Protein AF-A0A7V8YBJ8-F1 (afdb_monomer_lite)

Sequence (205 aa):
MKLLVARGPGEARATPSAVTLQRDRPLPGDRWSPSRDAERGSQLTAMEHRVGIRIANGQDLALFGDNLVLELALDAANLPIGGLVRVGGALLEVTSKPHNGCKKYAARFGLAALAWISVPTRRPLRLRGIHFRVAGPGRVAVGDPVKIVSRGPAAGPDPSAQESLDFPRLACAPSPRSRIPSANLGAIVGASPDPPRRNAAPVGR

Foldseek 3Di:
DAWFWAQAPPRDTDTDQKFWDDQQAATPNHHRPPDSPCPQQARFWEAEQVLLCVQCVPPDSNLLVGRYHDPDQQFCVRANAQWWKDAAFFIKGFHPDQDADDPSNCVNRNPVSNCVCPPPVCSRSSSSTTHIGTPGIGMHGRVTDMDTPGNPPNDDPDPVVPDDDPDPDDDDDDDDDDDDDDDDDDDDDDDDDDDDDDDDDDDDD

Secondary structure (DSSP, 8-state):
--EE-EE-GGG-EE--SEEEE-TTSPPTTSTTTT-S---TTSSEEEEEHHHHHHHHTTS-GGGG--SEEESS---TTTS-TT-EEEETTEEEEE-S------HHHHHHHHHHHHHHHH-GGGGGGTTT-EEEEEEE-EEEETT--EEEEE--SPPPP-GGG-S-------PPPPPPPPPPPP-----------------------

Radius of gyration: 27.36 Å; chains: 1; bounding box: 77×67×50 Å

pLDDT: mean 80.7, std 23.71, range [28.41, 98.62]

Structure (mmCIF, N/CA/C/O backbone):
data_AF-A0A7V8YBJ8-F1
#
_entry.id   AF-A0A7V8YBJ8-F1
#
loop_
_atom_site.group_PDB
_atom_site.id
_atom_site.type_symbol
_atom_site.label_atom_id
_atom_site.label_alt_id
_atom_site.label_comp_id
_atom_site.label_asym_id
_atom_site.label_entity_id
_atom_site.label_seq_id
_atom_site.pdbx_PDB_ins_code
_atom_site.Cartn_x
_atom_site.Cartn_y
_atom_site.Cartn_z
_atom_site.occupancy
_atom_site.B_iso_or_equiv
_atom_site.auth_seq_id
_atom_site.auth_comp_id
_atom_site.auth_asym_id
_atom_site.auth_atom_id
_atom_site.pdbx_PDB_model_num
ATOM 1 N N . MET A 1 1 ? -9.065 -6.650 0.781 1.00 95.88 1 MET A N 1
ATOM 2 C CA . MET A 1 1 ? -7.661 -6.525 1.220 1.00 95.88 1 MET A CA 1
ATOM 3 C C . MET A 1 1 ? -7.099 -7.927 1.343 1.00 95.88 1 MET A C 1
ATOM 5 O O . MET A 1 1 ? -7.809 -8.788 1.846 1.00 95.88 1 MET A O 1
ATOM 9 N N . LYS A 1 2 ? -5.885 -8.180 0.848 1.00 98.00 2 LYS A N 1
ATOM 10 C CA . LYS A 1 2 ? -5.305 -9.533 0.775 1.00 98.00 2 LYS A CA 1
ATOM 11 C C . LYS A 1 2 ? -4.301 -9.833 1.878 1.00 98.00 2 LYS A C 1
ATOM 13 O O . LYS A 1 2 ? -4.232 -10.969 2.320 1.00 98.00 2 LYS A O 1
ATOM 18 N N . LEU A 1 3 ? -3.549 -8.831 2.324 1.00 98.44 3 LEU A N 1
ATOM 19 C CA . LEU A 1 3 ? -2.540 -8.999 3.363 1.00 98.44 3 LEU A CA 1
ATOM 20 C C . LEU A 1 3 ? -2.360 -7.694 4.136 1.00 98.44 3 LEU A C 1
ATOM 22 O O . LEU A 1 3 ? -2.431 -6.607 3.554 1.00 98.44 3 LEU A O 1
ATOM 26 N N . LEU A 1 4 ? -2.112 -7.842 5.433 1.00 98.38 4 LEU A N 1
ATOM 27 C CA . LEU A 1 4 ? -1.605 -6.807 6.322 1.00 98.38 4 LEU A CA 1
ATOM 28 C C . LEU A 1 4 ? -0.184 -7.175 6.728 1.00 98.38 4 LEU A C 1
ATOM 30 O O . LEU A 1 4 ? 0.084 -8.336 7.031 1.00 98.38 4 LEU A O 1
ATOM 34 N N . VAL A 1 5 ? 0.709 -6.190 6.760 1.00 98.31 5 VAL A N 1
ATOM 35 C CA . VAL A 1 5 ? 2.101 -6.401 7.160 1.00 98.31 5 VAL A CA 1
ATOM 36 C C . VAL A 1 5 ? 2.533 -5.325 8.146 1.00 98.31 5 VAL A C 1
ATOM 38 O O . VAL A 1 5 ? 2.535 -4.132 7.834 1.00 98.31 5 VAL A O 1
ATOM 41 N N . ALA A 1 6 ? 2.961 -5.762 9.324 1.00 97.06 6 ALA A N 1
ATOM 42 C CA . ALA A 1 6 ? 3.675 -4.954 10.298 1.00 97.06 6 ALA A CA 1
ATOM 43 C C . ALA A 1 6 ? 5.171 -5.283 10.214 1.00 97.06 6 ALA A C 1
ATOM 45 O O . ALA A 1 6 ? 5.580 -6.443 10.328 1.00 97.06 6 ALA A O 1
ATOM 46 N N . ARG A 1 7 ? 6.007 -4.273 9.960 1.00 94.75 7 ARG A N 1
ATOM 47 C CA . ARG A 1 7 ? 7.461 -4.461 9.844 1.00 94.75 7 ARG A CA 1
ATOM 48 C C . ARG A 1 7 ? 8.094 -4.411 11.225 1.00 94.75 7 ARG A C 1
ATOM 50 O O . ARG A 1 7 ? 8.027 -3.372 11.855 1.00 94.75 7 ARG A O 1
ATOM 57 N N . GLY A 1 8 ? 8.758 -5.471 11.660 1.00 92.19 8 GLY A N 1
ATOM 58 C CA . GLY A 1 8 ? 9.490 -5.499 12.925 1.00 92.19 8 GLY A CA 1
ATOM 59 C C . GLY A 1 8 ? 10.971 -5.108 12.796 1.00 92.19 8 GLY A C 1
ATOM 60 O O . GLY A 1 8 ? 11.447 -4.779 11.698 1.00 92.19 8 GLY A O 1
ATOM 61 N N . PRO A 1 9 ? 11.718 -5.152 13.914 1.00 88.50 9 PRO A N 1
ATOM 62 C CA . PRO A 1 9 ? 13.176 -5.041 13.912 1.00 88.50 9 PRO A CA 1
ATOM 63 C C . PRO A 1 9 ? 13.822 -6.188 13.120 1.00 88.50 9 PRO A C 1
ATOM 65 O O . PRO A 1 9 ? 13.214 -7.236 12.913 1.00 88.50 9 PRO A O 1
ATOM 68 N N . GLY A 1 10 ? 15.053 -5.984 12.641 1.00 87.19 10 GLY A N 1
ATOM 69 C CA . GLY A 1 10 ? 15.817 -7.041 11.963 1.00 87.19 10 GLY A CA 1
ATOM 70 C C . GLY A 1 10 ? 15.154 -7.602 10.698 1.00 87.19 10 GLY A C 1
ATOM 71 O O . GLY A 1 10 ? 15.305 -8.776 10.400 1.00 87.19 10 GLY A O 1
ATOM 72 N N . GLU A 1 11 ? 14.386 -6.783 9.970 1.00 88.25 11 GLU A N 1
ATOM 73 C CA . GLU A 1 11 ? 13.600 -7.205 8.797 1.00 88.25 11 GLU A CA 1
ATOM 74 C C . GLU A 1 11 ? 12.447 -8.185 9.086 1.00 88.25 11 GLU A C 1
ATOM 76 O O . GLU A 1 11 ? 11.807 -8.640 8.138 1.00 88.25 11 GLU A O 1
ATOM 81 N N . ALA A 1 12 ? 12.090 -8.416 10.353 1.00 93.12 12 ALA A N 1
ATOM 82 C CA . ALA A 1 12 ? 10.933 -9.228 10.712 1.00 93.12 12 ALA A CA 1
ATOM 83 C C . ALA A 1 12 ? 9.631 -8.696 10.080 1.00 93.12 12 ALA A C 1
ATOM 85 O O . ALA A 1 12 ? 9.473 -7.494 9.808 1.00 93.12 12 ALA A O 1
ATOM 86 N N . ARG A 1 13 ? 8.688 -9.606 9.832 1.00 95.88 13 ARG A N 1
ATOM 87 C CA . ARG A 1 13 ? 7.363 -9.312 9.279 1.00 95.88 13 ARG A CA 1
ATOM 88 C C . ARG A 1 13 ? 6.320 -10.072 10.080 1.00 95.88 13 ARG A C 1
ATOM 90 O O . ARG A 1 13 ? 6.361 -11.294 10.127 1.00 95.88 13 ARG A O 1
ATOM 97 N N . ALA A 1 14 ? 5.399 -9.340 10.690 1.00 97.25 14 ALA A N 1
ATOM 98 C CA . ALA A 1 14 ? 4.189 -9.915 11.252 1.00 97.25 14 ALA A CA 1
ATOM 99 C C . ALA A 1 14 ? 3.028 -9.672 10.285 1.00 97.25 14 ALA A C 1
ATOM 101 O O . ALA A 1 14 ? 2.927 -8.599 9.685 1.00 97.25 14 ALA A O 1
ATOM 102 N N . THR A 1 15 ? 2.150 -10.661 10.153 1.00 98.12 15 THR A N 1
ATOM 103 C CA . THR A 1 15 ? 0.982 -10.634 9.265 1.00 98.12 15 THR A CA 1
ATOM 104 C C . THR A 1 15 ? -0.310 -10.692 10.085 1.00 98.12 15 THR A C 1
ATOM 106 O O . THR A 1 15 ? -0.989 -11.719 10.119 1.00 98.12 15 THR A O 1
ATOM 109 N N . PRO A 1 16 ? -0.653 -9.614 10.819 1.00 98.12 16 PRO A N 1
ATOM 110 C CA . PRO A 1 16 ? -1.838 -9.616 11.668 1.00 98.12 16 PRO A CA 1
ATOM 111 C C . PRO A 1 16 ? -3.108 -9.790 10.829 1.00 98.12 16 PRO A C 1
ATOM 113 O O . PRO A 1 16 ? -3.235 -9.223 9.745 1.00 98.12 16 PRO A O 1
ATOM 116 N N . SER A 1 17 ? -4.092 -10.523 11.350 1.00 98.19 17 SER A N 1
ATOM 117 C CA . SER A 1 17 ? -5.383 -10.690 10.670 1.00 98.19 17 SER A CA 1
ATOM 118 C C . SER A 1 17 ? -6.222 -9.407 10.675 1.00 98.19 17 SER A C 1
ATOM 120 O O . SER A 1 17 ? -7.051 -9.222 9.785 1.00 98.19 17 SER A O 1
ATOM 122 N N . ALA A 1 18 ? -5.997 -8.505 11.639 1.00 98.25 18 ALA A N 1
ATOM 123 C CA . ALA A 1 18 ? -6.639 -7.197 11.724 1.00 98.25 18 ALA A CA 1
ATOM 124 C C . ALA A 1 18 ? -5.828 -6.185 12.547 1.00 98.25 18 ALA A C 1
ATOM 126 O O . ALA A 1 18 ? -5.088 -6.565 13.452 1.00 98.25 18 ALA A O 1
ATOM 127 N N . VAL A 1 19 ? -6.024 -4.892 12.270 1.00 98.19 19 VAL A N 1
ATOM 128 C CA . VAL A 1 19 ? -5.478 -3.761 13.042 1.00 98.19 19 VAL A CA 1
ATOM 129 C C . VAL A 1 19 ? -6.467 -2.590 13.077 1.00 98.19 19 VAL A C 1
ATOM 131 O O . VAL A 1 19 ? -7.342 -2.479 12.219 1.00 98.19 19 VAL A O 1
ATOM 134 N N . THR A 1 20 ? -6.311 -1.679 14.039 1.00 98.00 20 THR A N 1
ATOM 135 C CA . THR A 1 20 ? -7.044 -0.401 14.067 1.00 98.00 20 THR A CA 1
ATOM 136 C C . THR A 1 20 ? -6.129 0.728 13.616 1.00 98.00 20 THR A C 1
ATOM 138 O O . THR A 1 20 ? -5.129 1.024 14.267 1.00 98.00 20 THR A O 1
ATOM 141 N N . LEU A 1 21 ? -6.476 1.362 12.498 1.00 96.94 21 LEU A N 1
ATOM 142 C CA . LEU A 1 21 ? -5.742 2.491 11.943 1.00 96.94 21 LEU A CA 1
ATOM 143 C C . LEU A 1 21 ? -6.156 3.793 12.634 1.00 96.94 21 LEU A C 1
ATOM 145 O O . LEU A 1 21 ? -7.337 4.024 12.900 1.00 96.94 21 LEU A O 1
ATOM 149 N N . GLN A 1 22 ? -5.179 4.659 12.894 1.00 94.75 22 GLN A N 1
ATOM 150 C CA . GLN A 1 22 ? -5.365 5.961 13.537 1.00 94.75 22 GLN A CA 1
ATOM 151 C C . GLN A 1 22 ? -4.769 7.067 12.665 1.00 94.75 22 GLN A C 1
ATOM 153 O O . GLN A 1 22 ? -3.851 6.810 11.897 1.00 94.75 22 GLN A O 1
ATOM 158 N N . ARG A 1 23 ? -5.277 8.299 12.774 1.00 91.31 23 ARG A N 1
ATOM 159 C CA . ARG A 1 23 ? -4.901 9.418 11.888 1.00 91.31 23 ARG A CA 1
ATOM 160 C C . ARG A 1 23 ? -3.416 9.787 11.948 1.00 91.31 23 ARG A C 1
ATOM 162 O O . ARG A 1 23 ? -2.801 9.979 10.910 1.00 91.31 23 ARG A O 1
ATOM 169 N N . ASP A 1 24 ? -2.846 9.833 13.147 1.00 85.44 24 ASP A N 1
ATOM 170 C CA . ASP A 1 24 ? -1.496 10.366 13.389 1.00 85.44 24 ASP A CA 1
ATOM 171 C C . ASP A 1 24 ? -0.548 9.309 13.969 1.00 85.44 24 ASP A C 1
ATOM 173 O O . ASP A 1 24 ? 0.369 9.621 14.725 1.00 85.44 24 ASP A O 1
ATOM 177 N N . ARG A 1 25 ? -0.805 8.029 13.680 1.00 90.88 25 ARG A N 1
ATOM 178 C CA . ARG A 1 25 ? 0.045 6.921 14.128 1.00 90.88 25 ARG A CA 1
ATOM 179 C C . ARG A 1 25 ? 0.394 5.996 12.967 1.00 90.88 25 ARG A C 1
ATOM 181 O O . ARG A 1 25 ? -0.433 5.812 12.070 1.00 90.88 25 ARG A O 1
ATOM 188 N N . PRO A 1 26 ? 1.578 5.372 12.987 1.00 92.31 26 PRO A N 1
ATOM 189 C CA . PRO A 1 26 ? 1.899 4.274 12.087 1.00 92.31 26 PRO A CA 1
ATOM 190 C C . PRO A 1 26 ? 0.948 3.090 12.283 1.00 92.31 26 PRO A C 1
ATOM 192 O O . PRO A 1 26 ? 0.205 3.017 13.264 1.00 92.31 26 PRO A O 1
ATOM 195 N N . LEU A 1 27 ? 1.012 2.128 11.363 1.00 94.69 27 LEU A N 1
ATOM 196 C CA . LEU A 1 27 ? 0.328 0.850 11.534 1.00 94.69 27 LEU A CA 1
ATOM 197 C C . LEU A 1 27 ? 0.756 0.190 12.869 1.00 94.69 27 LEU A C 1
ATOM 199 O O . LEU A 1 27 ? 1.961 0.083 13.121 1.00 94.69 27 LEU A O 1
ATOM 203 N N . PRO A 1 28 ? -0.188 -0.258 13.721 1.00 94.75 28 PRO A N 1
ATOM 204 C CA . PRO A 1 28 ? 0.144 -0.931 14.975 1.00 94.75 28 PRO A CA 1
ATOM 205 C C . PRO A 1 28 ? 1.088 -2.123 14.778 1.00 94.75 28 PRO A C 1
ATOM 207 O O . PRO A 1 28 ? 0.850 -2.977 13.926 1.00 94.75 28 PRO A O 1
ATOM 210 N N . GLY A 1 29 ? 2.161 -2.176 15.571 1.00 92.25 29 GLY A N 1
ATOM 211 C CA . GLY A 1 29 ? 3.192 -3.218 15.486 1.00 92.25 29 GLY A CA 1
ATOM 212 C C . GLY A 1 29 ? 4.246 -3.001 14.394 1.00 92.25 29 GLY A C 1
ATOM 213 O O . GLY A 1 29 ? 5.208 -3.761 14.324 1.00 92.25 29 GLY A O 1
ATOM 214 N N . ASP A 1 30 ? 4.108 -1.977 13.546 1.00 92.88 30 ASP A N 1
ATOM 215 C CA . ASP A 1 30 ? 5.180 -1.576 12.636 1.00 92.88 30 ASP A CA 1
ATOM 216 C C . ASP A 1 30 ? 6.322 -0.914 13.421 1.00 92.88 30 ASP A C 1
ATOM 218 O O . ASP A 1 30 ? 6.093 -0.289 14.451 1.00 92.88 30 ASP A O 1
ATOM 222 N N . ARG A 1 31 ? 7.553 -0.992 12.918 1.00 89.50 31 ARG A N 1
ATOM 223 C CA . ARG A 1 31 ? 8.773 -0.497 13.577 1.00 89.50 31 ARG A CA 1
ATOM 224 C C . ARG A 1 31 ? 8.754 1.002 13.856 1.00 89.50 31 ARG A C 1
ATOM 226 O O . ARG A 1 31 ? 9.568 1.489 14.626 1.00 89.50 31 ARG A O 1
ATOM 233 N N . TRP A 1 32 ? 7.869 1.734 13.186 1.00 85.25 32 TRP A N 1
ATOM 234 C CA . TRP A 1 32 ? 7.669 3.156 13.426 1.00 85.25 32 TRP A CA 1
ATOM 235 C C . TRP A 1 32 ? 6.726 3.418 14.610 1.00 85.25 32 TRP A C 1
ATOM 237 O O . TRP A 1 32 ? 6.690 4.529 15.125 1.00 85.25 32 TRP A O 1
ATOM 247 N N . SER A 1 33 ? 5.964 2.424 15.068 1.00 80.81 33 SER A N 1
ATOM 248 C CA . SER A 1 33 ? 5.119 2.506 16.262 1.00 80.81 33 SER A CA 1
ATOM 249 C C . SER A 1 33 ? 5.981 2.491 17.539 1.00 80.81 33 SER A C 1
ATOM 251 O O . SER A 1 33 ? 6.918 1.699 17.608 1.00 80.81 33 SER A O 1
ATOM 253 N N . PRO A 1 34 ? 5.673 3.303 18.574 1.00 78.19 34 PRO A N 1
ATOM 254 C CA . PRO A 1 34 ? 4.482 4.139 18.738 1.00 78.19 34 PRO A CA 1
ATOM 255 C C . PRO A 1 34 ? 4.681 5.607 18.325 1.00 78.19 34 PRO A C 1
ATOM 257 O O . PRO A 1 34 ? 3.983 6.467 18.864 1.00 78.19 34 PRO A O 1
ATOM 260 N N . SER A 1 35 ? 5.611 5.933 17.418 1.00 73.81 35 SER A N 1
ATOM 261 C CA . SER A 1 35 ? 5.886 7.327 17.038 1.00 73.81 35 SER A CA 1
ATOM 262 C C . SER A 1 35 ? 4.601 8.097 16.700 1.00 73.81 35 SER A C 1
ATOM 264 O O . SER A 1 35 ? 3.679 7.558 16.083 1.00 73.81 35 SER A O 1
ATOM 266 N N . ARG A 1 36 ? 4.520 9.356 17.143 1.00 64.44 36 ARG A N 1
ATOM 267 C CA . ARG A 1 36 ? 3.482 10.308 16.701 1.00 64.44 36 ARG A CA 1
ATOM 268 C C . ARG A 1 36 ? 3.866 11.021 15.409 1.00 64.44 36 ARG A C 1
ATOM 270 O O . ARG A 1 36 ? 3.010 11.632 14.782 1.00 64.44 36 ARG A O 1
ATOM 277 N N . ASP A 1 37 ? 5.112 10.867 14.979 1.00 59.88 37 ASP A N 1
ATOM 278 C CA . ASP A 1 37 ? 5.660 11.502 13.787 1.00 59.88 37 ASP A CA 1
ATOM 279 C C . ASP A 1 37 ? 5.560 10.561 12.591 1.00 59.88 37 ASP A C 1
ATOM 281 O O . ASP A 1 37 ? 6.500 10.399 11.811 1.00 59.88 37 ASP A O 1
ATOM 285 N N . ALA A 1 38 ? 4.409 9.898 12.442 1.00 63.91 38 ALA A N 1
ATOM 286 C CA . ALA A 1 38 ? 4.107 9.265 11.174 1.00 63.91 38 ALA A CA 1
ATOM 287 C C . ALA A 1 38 ? 4.061 10.377 10.129 1.00 63.91 38 ALA A C 1
ATOM 289 O O . ALA A 1 38 ? 3.109 11.157 10.086 1.00 63.91 38 ALA A O 1
ATOM 290 N N . GLU A 1 39 ? 5.113 10.476 9.317 1.00 72.88 39 GLU A N 1
ATOM 291 C CA . GLU A 1 39 ? 5.170 11.457 8.247 1.00 72.88 39 GLU A CA 1
ATOM 292 C C . GLU A 1 39 ? 3.894 11.311 7.417 1.00 72.88 39 GLU A C 1
ATOM 294 O O . GLU A 1 39 ? 3.658 10.258 6.815 1.00 72.88 39 GLU A O 1
ATOM 299 N N . ARG A 1 40 ? 3.045 12.350 7.417 1.00 71.12 40 ARG A N 1
ATOM 300 C CA . ARG A 1 40 ? 1.692 12.283 6.837 1.00 71.12 40 ARG A CA 1
ATOM 301 C C . ARG A 1 40 ? 1.721 11.824 5.380 1.00 71.12 40 ARG A C 1
ATOM 303 O O . ARG A 1 40 ? 0.774 11.203 4.921 1.00 71.12 40 ARG A O 1
ATOM 310 N N . GLY A 1 41 ? 2.814 12.095 4.664 1.00 78.75 41 GLY A N 1
ATOM 311 C CA . GLY A 1 41 ? 3.027 11.647 3.291 1.00 78.75 41 GLY A CA 1
ATOM 312 C C . GLY A 1 41 ? 3.297 10.146 3.129 1.00 78.75 41 GLY A C 1
ATOM 313 O O . GLY A 1 41 ? 3.043 9.626 2.051 1.00 78.75 41 GLY A O 1
ATOM 314 N N . SER A 1 42 ? 3.780 9.432 4.150 1.00 88.62 42 SER A N 1
ATOM 315 C CA . SER A 1 42 ? 4.193 8.015 4.075 1.00 88.62 42 SER A CA 1
ATOM 316 C C . SER A 1 42 ? 3.699 7.156 5.242 1.00 88.62 42 SER A C 1
ATOM 318 O O . SER A 1 42 ? 4.341 6.168 5.599 1.00 88.62 42 SER A O 1
ATOM 320 N N . GLN A 1 43 ? 2.559 7.511 5.834 1.00 94.25 43 GLN A N 1
ATOM 321 C CA . GLN A 1 43 ? 2.011 6.822 7.003 1.00 94.25 43 GLN A CA 1
ATOM 322 C C . GLN A 1 43 ? 1.790 5.318 6.764 1.00 94.25 43 GLN A C 1
ATOM 324 O O . GLN A 1 43 ? 2.133 4.498 7.615 1.00 94.25 43 GLN A O 1
ATOM 329 N N . LEU A 1 44 ? 1.227 4.957 5.608 1.00 96.25 44 LEU A N 1
ATOM 330 C CA . LEU A 1 44 ? 1.011 3.575 5.185 1.00 96.25 44 LEU A CA 1
ATOM 331 C C . LEU A 1 44 ? 1.592 3.368 3.788 1.00 96.25 44 LEU A C 1
ATOM 333 O O . LEU A 1 44 ? 1.444 4.224 2.915 1.00 96.25 44 LEU A O 1
ATOM 337 N N . THR A 1 45 ? 2.227 2.222 3.560 1.00 97.19 45 THR A N 1
ATOM 338 C CA . THR A 1 45 ? 2.577 1.742 2.215 1.00 97.19 45 THR A CA 1
ATOM 339 C C . THR A 1 45 ? 1.532 0.755 1.717 1.00 97.19 45 THR A C 1
ATOM 341 O O . THR A 1 45 ? 1.080 -0.106 2.475 1.00 97.19 45 THR A O 1
ATOM 344 N N . ALA A 1 46 ? 1.146 0.865 0.450 1.00 98.25 46 ALA A N 1
ATOM 345 C CA . ALA A 1 46 ? 0.235 -0.077 -0.178 1.00 98.25 46 ALA A CA 1
ATOM 346 C C . ALA A 1 46 ? 0.726 -0.499 -1.559 1.00 98.25 46 ALA A C 1
ATOM 348 O O . ALA A 1 46 ? 1.194 0.336 -2.334 1.00 98.25 46 ALA A O 1
ATOM 349 N N . MET A 1 47 ? 0.524 -1.773 -1.888 1.00 98.38 47 MET A N 1
ATOM 350 C CA . MET A 1 47 ? 0.793 -2.322 -3.215 1.00 98.38 47 MET A CA 1
ATOM 351 C C . MET A 1 47 ? -0.422 -3.048 -3.795 1.00 98.38 47 MET A C 1
ATOM 353 O O . MET A 1 47 ? -1.275 -3.559 -3.062 1.00 98.38 47 MET A O 1
ATOM 357 N N . GLU A 1 48 ? -0.478 -3.128 -5.124 1.00 98.38 48 GLU A N 1
ATOM 358 C CA . GLU A 1 48 ? -1.472 -3.933 -5.828 1.00 98.38 48 GLU A CA 1
ATOM 359 C C . GLU A 1 48 ? -1.096 -5.419 -5.766 1.00 98.38 48 GLU A C 1
ATOM 361 O O . GLU A 1 48 ? 0.015 -5.824 -6.110 1.00 98.38 48 GLU A O 1
ATOM 366 N N . HIS A 1 49 ? -2.060 -6.253 -5.388 1.00 98.19 49 HIS A N 1
ATOM 367 C CA . HIS A 1 49 ? -1.900 -7.694 -5.235 1.00 98.19 49 HIS A CA 1
ATOM 368 C C . HIS A 1 49 ? -1.414 -8.392 -6.514 1.00 98.19 49 HIS A C 1
ATOM 370 O O . HIS A 1 49 ? -0.508 -9.220 -6.454 1.00 98.19 49 HIS A O 1
ATOM 376 N N . ARG A 1 50 ? -1.984 -8.050 -7.678 1.00 97.06 50 ARG A N 1
ATOM 377 C CA . ARG A 1 50 ? -1.634 -8.687 -8.960 1.00 97.06 50 ARG A CA 1
ATOM 378 C C . ARG A 1 50 ? -0.200 -8.376 -9.380 1.00 97.06 50 ARG A C 1
ATOM 380 O O . ARG A 1 50 ? 0.500 -9.258 -9.875 1.00 97.06 50 ARG A O 1
ATOM 387 N N . VAL A 1 51 ? 0.247 -7.143 -9.146 1.00 97.44 51 VAL A N 1
ATOM 388 C CA . VAL A 1 51 ? 1.635 -6.743 -9.397 1.00 97.44 51 VAL A CA 1
ATOM 389 C C . VAL A 1 51 ? 2.576 -7.447 -8.421 1.00 97.44 51 VAL A C 1
ATOM 391 O O . VAL A 1 51 ? 3.585 -8.005 -8.850 1.00 97.44 51 VAL A O 1
ATOM 394 N N . GLY A 1 52 ? 2.201 -7.503 -7.138 1.00 97.44 52 GLY A N 1
ATOM 395 C CA . GLY A 1 52 ? 2.930 -8.238 -6.106 1.00 97.44 52 GLY A CA 1
ATOM 396 C C . GLY A 1 52 ? 3.170 -9.698 -6.488 1.00 97.44 52 GLY A C 1
ATOM 397 O O . GLY A 1 52 ? 4.320 -10.118 -6.536 1.00 97.44 52 GLY A O 1
ATOM 398 N N . ILE A 1 53 ? 2.123 -10.449 -6.854 1.00 97.50 53 ILE A N 1
ATOM 399 C CA . ILE A 1 53 ? 2.244 -11.861 -7.275 1.00 97.50 53 ILE A CA 1
ATOM 400 C C . ILE A 1 53 ? 3.208 -12.021 -8.453 1.00 97.50 53 ILE A C 1
ATOM 402 O O . ILE A 1 53 ? 4.058 -12.910 -8.439 1.00 97.50 53 ILE A O 1
ATOM 406 N N . ARG A 1 54 ? 3.096 -11.156 -9.470 1.00 96.31 54 ARG A N 1
ATOM 407 C CA . ARG A 1 54 ? 3.945 -11.233 -10.666 1.00 96.31 54 ARG A CA 1
ATOM 408 C C . ARG A 1 54 ? 5.424 -11.028 -10.341 1.00 96.31 54 ARG A C 1
ATOM 410 O O . ARG A 1 54 ? 6.264 -11.659 -10.970 1.00 96.31 54 ARG A O 1
ATOM 417 N N . ILE A 1 55 ? 5.740 -10.149 -9.394 1.00 96.81 55 ILE A N 1
ATOM 418 C CA . ILE A 1 55 ? 7.128 -9.849 -9.025 1.00 96.81 55 ILE A CA 1
ATOM 419 C C . ILE A 1 55 ? 7.671 -10.849 -8.004 1.00 96.81 55 ILE A C 1
ATOM 421 O O . ILE A 1 55 ? 8.842 -11.205 -8.071 1.00 96.81 55 ILE A O 1
ATOM 425 N N . ALA A 1 56 ? 6.829 -11.305 -7.077 1.00 96.00 56 ALA A N 1
ATOM 426 C CA . ALA A 1 56 ? 7.229 -12.213 -6.012 1.00 96.00 56 ALA A CA 1
ATOM 427 C C . ALA A 1 56 ? 7.760 -13.544 -6.544 1.00 96.00 56 ALA A C 1
ATOM 429 O O . ALA A 1 56 ? 8.545 -14.189 -5.863 1.00 96.00 56 ALA A O 1
ATOM 430 N N . ASN A 1 57 ? 7.307 -13.973 -7.728 1.00 91.31 57 ASN A N 1
ATOM 431 C CA . ASN A 1 57 ? 7.736 -15.222 -8.354 1.00 91.31 57 ASN A CA 1
ATOM 432 C C . ASN A 1 57 ? 7.661 -16.425 -7.383 1.00 91.31 57 ASN A C 1
ATOM 434 O O . ASN A 1 57 ? 8.598 -17.208 -7.259 1.00 91.31 57 ASN A O 1
ATOM 438 N N . GLY A 1 58 ? 6.556 -16.519 -6.633 1.00 92.88 58 GLY A N 1
ATOM 439 C CA . GLY A 1 58 ? 6.326 -17.561 -5.623 1.00 92.88 58 GLY A CA 1
ATOM 440 C C . GLY A 1 58 ? 6.854 -17.255 -4.215 1.00 92.88 58 GLY A C 1
ATOM 441 O O . GLY A 1 58 ? 6.546 -18.001 -3.290 1.00 92.88 58 GLY A O 1
ATOM 442 N N . GLN A 1 59 ? 7.599 -16.164 -4.014 1.00 95.88 59 GLN A N 1
ATOM 443 C CA . GLN A 1 59 ? 8.009 -15.708 -2.683 1.00 95.88 59 GLN A CA 1
ATOM 444 C C . GLN A 1 59 ? 6.834 -15.112 -1.889 1.00 95.88 59 GLN A C 1
ATOM 446 O O . GLN A 1 59 ? 5.830 -14.667 -2.450 1.00 95.88 59 GLN A O 1
ATOM 451 N N . ASP A 1 60 ? 6.988 -15.041 -0.567 1.00 96.25 60 ASP A N 1
ATOM 452 C CA . ASP A 1 60 ? 6.009 -14.405 0.316 1.00 96.25 60 ASP A CA 1
ATOM 453 C C . ASP A 1 60 ? 5.849 -12.901 0.002 1.00 96.25 60 ASP A C 1
ATOM 455 O O . ASP A 1 60 ? 6.820 -12.135 -0.038 1.00 96.25 60 ASP A O 1
ATOM 459 N N . LEU A 1 61 ? 4.600 -12.454 -0.169 1.00 97.62 61 LEU A N 1
ATOM 460 C CA . LEU A 1 61 ? 4.245 -11.051 -0.391 1.00 97.62 61 LEU A CA 1
ATOM 461 C C . LEU A 1 61 ? 4.611 -10.143 0.797 1.00 97.62 61 LEU A C 1
ATOM 463 O O . LEU A 1 61 ? 4.799 -8.939 0.612 1.00 97.62 61 LEU A O 1
ATOM 467 N N . ALA A 1 62 ? 4.780 -10.683 2.007 1.00 97.38 62 ALA A N 1
ATOM 468 C CA . ALA A 1 62 ? 5.255 -9.912 3.155 1.00 97.38 62 ALA A CA 1
ATOM 469 C C . ALA A 1 62 ? 6.678 -9.345 2.948 1.00 97.38 62 ALA A C 1
ATOM 471 O O . ALA A 1 62 ? 7.051 -8.328 3.553 1.00 97.38 62 ALA A O 1
ATOM 472 N N . LEU A 1 63 ? 7.473 -9.940 2.046 1.00 96.44 63 LEU A N 1
ATOM 473 C CA . LEU A 1 63 ? 8.832 -9.486 1.732 1.00 96.44 63 LEU A CA 1
ATOM 474 C C . LEU A 1 63 ? 8.875 -8.103 1.073 1.00 96.44 63 LEU A C 1
ATOM 476 O O . LEU A 1 63 ? 9.875 -7.390 1.225 1.00 96.44 63 LEU A O 1
ATOM 480 N N . PHE A 1 64 ? 7.796 -7.668 0.413 1.00 96.38 64 PHE A N 1
ATOM 481 C CA . PHE A 1 64 ? 7.700 -6.309 -0.133 1.00 96.38 64 PHE A CA 1
ATOM 482 C C . PHE A 1 64 ? 7.764 -5.252 0.979 1.00 96.38 64 PHE A C 1
ATOM 484 O O . PHE A 1 64 ? 8.334 -4.178 0.787 1.00 96.38 64 PHE A O 1
ATOM 491 N N . GLY A 1 65 ? 7.275 -5.582 2.181 1.00 95.00 65 GLY A N 1
ATOM 492 C CA . GLY A 1 65 ? 7.231 -4.655 3.315 1.00 95.00 65 GLY A CA 1
ATOM 493 C C . GLY A 1 65 ? 6.182 -3.549 3.158 1.00 95.00 65 GLY A C 1
ATOM 494 O O . GLY A 1 65 ? 6.284 -2.500 3.805 1.00 95.00 65 GLY A O 1
ATOM 495 N N . ASP A 1 66 ? 5.201 -3.768 2.288 1.00 97.19 66 ASP A N 1
ATOM 496 C CA . ASP A 1 66 ? 4.024 -2.925 2.141 1.00 97.19 66 ASP A CA 1
ATOM 497 C C . ASP A 1 66 ? 3.019 -3.239 3.230 1.00 97.19 66 ASP A C 1
ATOM 499 O O . ASP A 1 66 ? 2.677 -4.400 3.429 1.00 97.19 66 ASP A O 1
ATOM 503 N N . ASN A 1 67 ? 2.545 -2.210 3.930 1.00 97.94 67 ASN A N 1
ATOM 504 C CA . ASN A 1 67 ? 1.607 -2.391 5.027 1.00 97.94 67 ASN A CA 1
ATOM 505 C C . ASN A 1 67 ? 0.291 -3.016 4.559 1.00 97.94 67 ASN A C 1
ATOM 507 O O . ASN A 1 67 ? -0.274 -3.840 5.276 1.00 97.94 67 ASN A O 1
ATOM 511 N N . LEU A 1 68 ? -0.173 -2.639 3.365 1.00 98.56 68 LEU A N 1
ATOM 512 C CA . LEU A 1 68 ? -1.422 -3.110 2.778 1.00 98.56 68 LEU A CA 1
ATOM 513 C C . LEU A 1 68 ? -1.172 -3.756 1.409 1.00 98.56 68 LEU A C 1
ATOM 515 O O . LEU A 1 68 ? -0.600 -3.136 0.513 1.00 98.56 68 LEU A O 1
ATOM 519 N N . VAL A 1 69 ? -1.689 -4.965 1.203 1.00 98.62 69 VAL A N 1
ATOM 520 C CA . VAL A 1 69 ? -1.777 -5.575 -0.133 1.00 98.62 69 VAL A CA 1
ATOM 521 C C . VAL A 1 69 ? -3.227 -5.543 -0.590 1.00 98.62 69 VAL A C 1
ATOM 523 O O . VAL A 1 69 ? -4.108 -6.161 0.021 1.00 98.62 69 VAL A O 1
ATOM 526 N N . LEU A 1 70 ? -3.492 -4.789 -1.653 1.00 98.50 70 LEU A N 1
ATOM 527 C CA . LEU A 1 70 ? -4.841 -4.432 -2.076 1.00 98.50 70 LEU A CA 1
ATOM 528 C C . LEU A 1 70 ? -5.208 -5.097 -3.400 1.00 98.50 70 LEU A C 1
ATOM 530 O O . LEU A 1 70 ? -4.413 -5.161 -4.332 1.00 98.50 70 LEU A O 1
ATOM 534 N N . GLU A 1 71 ? -6.453 -5.547 -3.501 1.00 97.12 71 GLU A N 1
ATOM 535 C CA . GLU A 1 71 ? -7.055 -5.928 -4.779 1.00 97.12 71 GLU A CA 1
ATOM 536 C C . GLU A 1 71 ? -7.726 -4.690 -5.386 1.00 97.12 71 GLU A C 1
ATOM 538 O O . GLU A 1 71 ? -8.944 -4.553 -5.385 1.00 97.12 71 GLU A O 1
ATOM 543 N N . LEU A 1 72 ? -6.894 -3.726 -5.785 1.00 97.12 72 LEU A N 1
ATOM 544 C CA . LEU A 1 72 ? -7.294 -2.435 -6.336 1.00 97.12 72 LEU A CA 1
ATOM 545 C C . LEU A 1 72 ? -6.186 -1.938 -7.267 1.00 97.12 72 LEU A C 1
ATOM 547 O O . LEU A 1 72 ? -5.029 -1.919 -6.854 1.00 97.12 72 LEU A O 1
ATOM 551 N N . ALA A 1 73 ? -6.542 -1.508 -8.478 1.00 96.94 73 ALA A N 1
ATOM 552 C CA . ALA A 1 73 ? -5.612 -0.838 -9.382 1.00 96.94 73 ALA A CA 1
ATOM 553 C C . ALA A 1 73 ? -5.221 0.535 -8.808 1.00 96.94 73 ALA A C 1
ATOM 555 O O . ALA A 1 73 ? -6.091 1.356 -8.503 1.00 96.94 73 ALA A O 1
ATOM 556 N N . LEU A 1 74 ? -3.919 0.757 -8.613 1.00 96.94 74 LEU A N 1
ATOM 557 C CA . LEU A 1 74 ? -3.379 1.936 -7.915 1.00 96.94 74 LEU A CA 1
ATOM 558 C C . LEU A 1 74 ? -2.858 3.024 -8.862 1.00 96.94 74 LEU A C 1
ATOM 560 O O . LEU A 1 74 ? -2.299 4.024 -8.399 1.00 96.94 74 LEU A O 1
ATOM 564 N N . ASP A 1 75 ? -3.015 2.827 -10.170 1.00 96.12 75 ASP A N 1
ATOM 565 C CA . ASP A 1 75 ? -2.568 3.758 -11.195 1.00 96.12 75 ASP A CA 1
ATOM 566 C C . ASP A 1 75 ? -3.205 5.147 -11.025 1.00 96.12 75 ASP A C 1
ATOM 568 O O . ASP A 1 75 ? -4.288 5.317 -10.459 1.00 96.12 75 ASP A O 1
ATOM 572 N N . ALA A 1 76 ? -2.495 6.167 -11.500 1.00 95.31 76 ALA A N 1
ATOM 573 C CA . ALA A 1 76 ? -2.878 7.559 -11.315 1.00 95.31 76 ALA A CA 1
ATOM 574 C C . ALA A 1 76 ? -4.203 7.923 -12.005 1.00 95.31 76 ALA A C 1
ATOM 576 O O . ALA A 1 76 ? -4.864 8.852 -11.550 1.00 95.31 76 ALA A O 1
ATOM 577 N N . ALA A 1 77 ? -4.601 7.203 -13.060 1.00 94.50 77 ALA A N 1
ATOM 578 C CA . ALA A 1 77 ? -5.862 7.453 -13.751 1.00 94.50 77 ALA A CA 1
ATOM 579 C C . ALA A 1 77 ? -7.056 6.920 -12.942 1.00 94.50 77 ALA A C 1
ATOM 581 O O . ALA A 1 77 ? -8.080 7.592 -12.829 1.00 94.50 77 ALA A O 1
ATOM 582 N N . ASN A 1 78 ? -6.926 5.738 -12.335 1.00 95.94 78 ASN A N 1
ATOM 583 C CA . ASN A 1 78 ? -7.981 5.164 -11.507 1.00 95.94 78 ASN A CA 1
ATOM 584 C C . ASN A 1 78 ? -8.060 5.799 -10.111 1.00 95.94 78 ASN A C 1
ATOM 586 O O . ASN A 1 78 ? -9.162 5.967 -9.579 1.00 95.94 78 ASN A O 1
ATOM 590 N N . LEU A 1 79 ? -6.913 6.129 -9.511 1.00 96.38 79 LEU A N 1
ATOM 591 C CA . LEU A 1 79 ? -6.825 6.624 -8.141 1.00 96.38 79 LEU A CA 1
ATOM 592 C C . LEU A 1 79 ? -5.793 7.762 -8.017 1.00 96.38 79 LEU A C 1
ATOM 594 O O . LEU A 1 79 ? -4.676 7.537 -7.547 1.00 96.38 79 LEU A O 1
ATOM 598 N N . PRO A 1 80 ? -6.119 8.997 -8.422 1.00 95.88 80 PRO A N 1
ATOM 599 C CA . PRO A 1 80 ? -5.175 10.112 -8.371 1.00 95.88 80 PRO A CA 1
ATOM 600 C C . PRO A 1 80 ? -4.883 10.559 -6.926 1.00 95.88 80 PRO A C 1
ATOM 602 O O . PRO A 1 80 ? -5.466 10.073 -5.953 1.00 95.88 80 PRO A O 1
ATOM 605 N N . ILE A 1 81 ? -3.925 11.478 -6.785 1.00 96.19 81 ILE A N 1
ATOM 606 C CA . ILE A 1 81 ? -3.560 12.081 -5.492 1.00 96.19 81 ILE A CA 1
ATOM 607 C C . ILE A 1 81 ? -4.792 12.762 -4.880 1.00 96.19 81 ILE A C 1
ATOM 609 O O . ILE A 1 81 ? -5.566 13.398 -5.589 1.00 96.19 81 ILE A O 1
ATOM 613 N N . GLY A 1 82 ? -4.993 12.600 -3.571 1.00 96.12 82 GLY A N 1
ATOM 614 C CA . GLY A 1 82 ? -6.198 13.071 -2.882 1.00 96.12 82 GLY A CA 1
ATOM 615 C C . GLY A 1 82 ? -7.418 12.156 -3.041 1.00 96.12 82 GLY A C 1
ATOM 616 O O . GLY A 1 82 ? -8.450 12.393 -2.416 1.00 96.12 82 GLY A O 1
ATOM 617 N N . GLY A 1 83 ? -7.319 11.088 -3.841 1.00 97.06 83 GLY A N 1
ATOM 618 C CA . GLY A 1 83 ? -8.351 10.061 -3.933 1.00 97.06 83 GLY A CA 1
ATOM 619 C C . GLY A 1 83 ? -8.583 9.361 -2.593 1.00 97.06 83 GLY A C 1
ATOM 620 O O . GLY A 1 83 ? -7.633 9.043 -1.873 1.00 97.06 83 GLY A O 1
ATOM 621 N N . LEU A 1 84 ? -9.852 9.097 -2.277 1.00 97.94 84 LEU A N 1
ATOM 622 C CA . LEU A 1 84 ? -10.281 8.452 -1.041 1.00 97.94 84 LEU A CA 1
ATOM 623 C C . LEU A 1 84 ? -10.669 6.996 -1.287 1.00 97.94 84 LEU A C 1
ATOM 625 O O . LEU A 1 84 ? -11.495 6.687 -2.148 1.00 97.94 84 LEU A O 1
ATOM 629 N N . VAL A 1 85 ? -10.123 6.098 -0.473 1.00 98.31 85 VAL A N 1
ATOM 630 C CA . VAL A 1 85 ? -10.396 4.661 -0.499 1.00 98.31 85 VAL A CA 1
ATOM 631 C C . VAL A 1 85 ? -10.871 4.218 0.874 1.00 98.31 85 VAL A C 1
ATOM 633 O O . VAL A 1 85 ? -10.206 4.443 1.882 1.00 98.31 85 VAL A O 1
ATOM 636 N N . ARG A 1 86 ? -12.016 3.542 0.920 1.00 98.56 86 ARG A N 1
ATOM 637 C CA . ARG A 1 86 ? -12.488 2.849 2.114 1.00 98.56 86 ARG A CA 1
ATOM 638 C C . ARG A 1 86 ? -11.957 1.422 2.115 1.00 98.56 86 ARG A C 1
ATOM 640 O O . ARG A 1 86 ? -12.184 0.679 1.159 1.00 98.56 86 ARG A O 1
ATOM 647 N N . VAL A 1 87 ? -11.277 1.057 3.195 1.00 98.31 87 VAL A N 1
ATOM 648 C CA . VAL A 1 87 ? -10.804 -0.302 3.475 1.00 98.31 87 VAL A CA 1
ATOM 649 C C . VAL A 1 87 ? -11.395 -0.701 4.814 1.00 98.31 87 VAL A C 1
ATOM 651 O O . VAL A 1 87 ? -11.058 -0.094 5.828 1.00 98.31 87 VAL A O 1
ATOM 654 N N . GLY A 1 88 ? -12.308 -1.671 4.819 1.00 97.31 88 GLY A N 1
ATOM 655 C CA . GLY A 1 88 ? -13.036 -2.020 6.040 1.00 97.31 88 GLY A CA 1
ATOM 656 C C . GLY A 1 88 ? -13.718 -0.794 6.655 1.00 97.31 88 GLY A C 1
ATOM 657 O O . GLY A 1 88 ? -14.470 -0.087 5.978 1.00 97.31 88 GLY A O 1
ATOM 658 N N . GLY A 1 89 ? -13.418 -0.523 7.927 1.00 97.56 89 GLY A N 1
ATOM 659 C CA . GLY A 1 89 ? -13.906 0.651 8.652 1.00 97.56 89 GLY A CA 1
ATOM 660 C C . GLY A 1 89 ? -13.058 1.919 8.499 1.00 97.56 89 GLY A C 1
ATOM 661 O O . GLY A 1 89 ? -13.472 2.963 8.991 1.00 97.56 89 GLY A O 1
ATOM 662 N N . ALA A 1 90 ? -11.887 1.862 7.859 1.00 98.38 90 ALA A N 1
ATOM 663 C CA . ALA A 1 90 ? -10.990 3.011 7.728 1.00 98.38 90 ALA A CA 1
ATOM 664 C C . ALA A 1 90 ? -11.164 3.735 6.385 1.00 98.38 90 ALA A C 1
ATOM 666 O O . ALA A 1 90 ? -11.418 3.117 5.345 1.00 98.38 90 ALA A O 1
ATOM 667 N N . LEU A 1 91 ? -10.965 5.055 6.405 1.00 98.38 91 LEU A N 1
ATOM 668 C CA . LEU A 1 91 ? -10.904 5.892 5.209 1.00 98.38 91 LEU A CA 1
ATOM 669 C C . LEU A 1 91 ? -9.464 6.351 4.986 1.00 98.38 91 LEU A C 1
ATOM 671 O O . LEU A 1 91 ? -8.863 6.980 5.859 1.00 98.38 91 LEU A O 1
ATOM 675 N N . LEU A 1 92 ? -8.922 6.037 3.816 1.00 98.00 92 LEU A N 1
ATOM 676 C CA . LEU A 1 92 ? -7.544 6.310 3.430 1.00 98.00 92 LEU A CA 1
ATOM 677 C C . LEU A 1 92 ? -7.511 7.310 2.280 1.00 98.00 92 LEU A C 1
ATOM 679 O O . LEU A 1 92 ? -8.347 7.244 1.384 1.00 98.00 92 LEU A O 1
ATOM 683 N N . GLU A 1 93 ? -6.5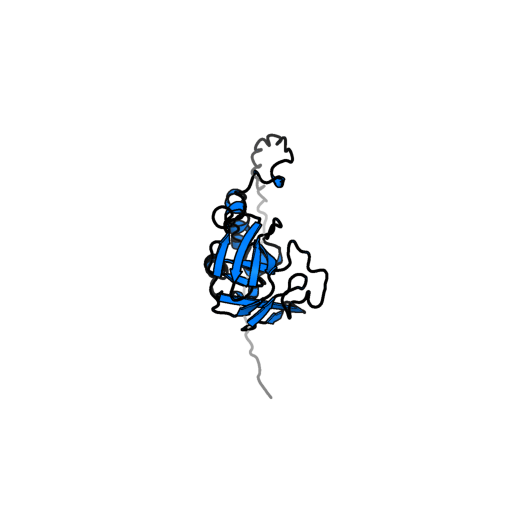25 8.198 2.284 1.00 97.44 93 GLU A N 1
ATOM 684 C CA . GLU A 1 93 ? -6.314 9.182 1.226 1.00 97.44 93 GLU A CA 1
ATOM 685 C C . GLU A 1 93 ? -4.943 9.004 0.580 1.00 97.44 93 GLU A C 1
ATOM 687 O O . GLU A 1 93 ? -3.932 8.883 1.283 1.00 97.44 93 GLU A O 1
ATOM 692 N N . VAL A 1 94 ? -4.906 8.986 -0.753 1.00 97.50 94 VAL A N 1
ATOM 693 C CA . VAL A 1 94 ? -3.656 8.908 -1.517 1.00 97.50 94 VAL A CA 1
ATOM 694 C C . VAL A 1 94 ? -2.829 10.168 -1.302 1.00 97.50 94 VAL A C 1
ATOM 696 O O . VAL A 1 94 ? -3.320 11.285 -1.472 1.00 97.50 94 VAL A O 1
ATOM 699 N N . THR A 1 95 ? -1.555 9.996 -0.964 1.00 95.44 95 THR A N 1
ATOM 700 C CA . THR A 1 95 ? -0.615 11.110 -0.802 1.00 95.44 95 THR A CA 1
ATOM 701 C C . THR A 1 95 ? 0.163 11.368 -2.096 1.00 95.44 95 THR A C 1
ATOM 703 O O . THR A 1 95 ? 0.211 10.529 -2.995 1.00 95.44 95 THR A O 1
ATOM 706 N N . SER A 1 96 ? 0.794 12.539 -2.197 1.00 94.06 96 SER A N 1
ATOM 707 C CA . SER A 1 96 ? 1.681 12.889 -3.315 1.00 94.06 96 SER A CA 1
ATOM 708 C C . SER A 1 96 ? 3.070 12.254 -3.220 1.00 94.06 96 SER A C 1
ATOM 710 O O . SER A 1 96 ? 3.850 12.345 -4.166 1.00 94.06 96 SER A O 1
ATOM 712 N N . LYS A 1 97 ? 3.411 11.611 -2.094 1.00 92.62 97 LYS A N 1
ATOM 713 C CA . LYS A 1 97 ? 4.748 11.054 -1.890 1.00 92.62 97 LYS A CA 1
ATOM 714 C C . LYS A 1 97 ? 4.956 9.849 -2.815 1.00 92.62 97 LYS A C 1
ATOM 716 O O . LYS A 1 97 ? 4.151 8.914 -2.779 1.00 92.62 97 LYS A O 1
ATOM 721 N N . PRO A 1 98 ? 6.030 9.821 -3.621 1.00 90.88 98 PRO A N 1
ATOM 722 C CA . PRO A 1 98 ? 6.294 8.693 -4.497 1.00 90.88 98 PRO A CA 1
ATOM 723 C C . PRO A 1 98 ? 6.752 7.476 -3.690 1.00 90.88 98 PRO A C 1
ATOM 725 O O . PRO A 1 98 ? 7.602 7.583 -2.804 1.00 90.88 98 PRO A O 1
ATOM 728 N N . HIS A 1 99 ? 6.233 6.302 -4.043 1.00 93.69 99 HIS A N 1
ATOM 729 C CA . HIS A 1 99 ? 6.686 5.033 -3.488 1.00 93.69 99 HIS A CA 1
ATOM 730 C C . HIS A 1 99 ? 7.541 4.306 -4.529 1.00 93.69 99 HIS A C 1
ATOM 732 O O . HIS A 1 99 ? 7.026 3.646 -5.425 1.00 93.69 99 HIS A O 1
ATOM 738 N N . ASN A 1 100 ? 8.862 4.460 -4.429 1.00 90.44 100 ASN A N 1
ATOM 739 C CA . ASN A 1 100 ? 9.819 3.933 -5.405 1.00 90.44 100 ASN A CA 1
ATOM 740 C C . ASN A 1 100 ? 10.531 2.668 -4.898 1.00 90.44 100 ASN A C 1
ATOM 742 O O . ASN A 1 100 ? 10.596 2.394 -3.696 1.00 90.44 100 ASN A O 1
ATOM 746 N N . GLY A 1 101 ? 11.072 1.875 -5.825 1.00 86.06 101 GLY A N 1
ATOM 747 C CA . GLY A 1 101 ? 11.927 0.738 -5.485 1.00 86.06 101 GLY A CA 1
ATOM 748 C C . GLY A 1 101 ? 13.257 1.188 -4.867 1.00 86.06 101 GLY A C 1
ATOM 749 O O . GLY A 1 101 ? 13.739 2.288 -5.122 1.00 86.06 101 GLY A O 1
ATOM 750 N N . CYS A 1 102 ? 13.862 0.335 -4.040 1.00 89.69 102 CYS A N 1
ATOM 751 C CA . CYS A 1 102 ? 15.118 0.630 -3.344 1.00 89.69 102 CYS A CA 1
ATOM 752 C C . CYS A 1 102 ? 16.120 -0.529 -3.464 1.00 89.69 102 CYS A C 1
ATOM 754 O O . CYS A 1 102 ? 15.792 -1.595 -3.983 1.00 89.69 102 CYS A O 1
ATOM 756 N N . LYS A 1 103 ? 17.337 -0.365 -2.924 1.00 92.12 103 LYS A N 1
ATOM 757 C CA . LYS A 1 103 ? 18.364 -1.430 -2.916 1.00 92.12 103 LYS A CA 1
ATOM 758 C C . LYS A 1 103 ? 17.849 -2.744 -2.312 1.00 92.12 103 LYS A C 1
ATOM 760 O O . LYS A 1 103 ? 18.109 -3.811 -2.854 1.00 92.12 103 LYS A O 1
ATOM 765 N N . LYS A 1 104 ? 17.047 -2.671 -1.241 1.00 91.19 104 LYS A N 1
ATOM 766 C CA . LYS A 1 104 ? 16.429 -3.855 -0.613 1.00 91.19 104 LYS A CA 1
ATOM 767 C C . LYS A 1 104 ? 15.426 -4.549 -1.535 1.00 91.19 104 LYS A C 1
ATOM 769 O O . LYS A 1 104 ? 15.291 -5.762 -1.471 1.00 91.19 104 LYS A O 1
ATOM 774 N N . TYR A 1 105 ? 14.743 -3.793 -2.393 1.00 94.25 105 TYR A N 1
ATOM 775 C CA . TYR A 1 105 ? 13.823 -4.349 -3.380 1.00 94.25 105 TYR A CA 1
ATOM 776 C C . TYR A 1 105 ? 14.575 -5.186 -4.419 1.00 94.25 105 TYR A C 1
ATOM 778 O O . TYR A 1 105 ? 14.223 -6.338 -4.646 1.00 94.25 105 TYR A O 1
ATOM 786 N N . ALA A 1 106 ? 15.659 -4.641 -4.982 1.00 94.88 106 ALA A N 1
ATOM 787 C CA . ALA A 1 106 ? 16.521 -5.384 -5.901 1.00 94.88 106 ALA A CA 1
ATOM 788 C C . ALA A 1 106 ? 17.166 -6.607 -5.239 1.00 94.88 106 ALA A C 1
ATOM 790 O O . ALA A 1 106 ? 17.246 -7.657 -5.863 1.00 94.88 106 ALA A O 1
ATOM 791 N N . ALA A 1 107 ? 17.583 -6.500 -3.975 1.00 94.81 107 ALA A N 1
ATOM 792 C CA . ALA A 1 107 ? 18.141 -7.636 -3.245 1.00 94.81 107 ALA A CA 1
ATOM 793 C C . ALA A 1 107 ? 17.125 -8.778 -3.044 1.00 94.81 107 ALA A C 1
ATOM 795 O O . ALA A 1 107 ? 17.521 -9.934 -2.983 1.00 94.81 107 ALA A O 1
ATOM 796 N N . ARG A 1 108 ? 15.824 -8.466 -2.941 1.00 94.81 108 ARG A N 1
ATOM 797 C CA . ARG A 1 108 ? 14.759 -9.460 -2.710 1.00 94.81 108 ARG A CA 1
ATOM 798 C C . ARG A 1 108 ? 14.210 -10.075 -3.989 1.00 94.81 108 ARG A C 1
ATOM 800 O O . ARG A 1 108 ? 13.955 -11.271 -4.004 1.00 94.81 108 ARG A O 1
ATOM 807 N N . PHE A 1 109 ? 14.013 -9.248 -5.014 1.00 96.06 109 PHE A N 1
ATOM 808 C CA . PHE A 1 109 ? 13.264 -9.608 -6.225 1.00 96.06 109 PHE A CA 1
ATOM 809 C C . PHE A 1 109 ? 14.095 -9.483 -7.512 1.00 96.06 109 PHE A C 1
ATOM 811 O O . PHE A 1 109 ? 13.596 -9.705 -8.612 1.00 96.06 109 PHE A O 1
ATOM 818 N N . GLY A 1 110 ? 15.369 -9.105 -7.396 1.00 96.12 110 GLY A N 1
ATOM 819 C CA . GLY A 1 110 ? 16.297 -8.955 -8.511 1.00 96.12 110 GLY A CA 1
ATOM 820 C C . GLY A 1 110 ? 16.279 -7.576 -9.177 1.00 96.12 110 GLY A C 1
ATOM 821 O O . GLY A 1 110 ? 15.326 -6.793 -9.091 1.00 96.12 110 GLY A O 1
ATOM 822 N N . LEU A 1 111 ? 17.367 -7.280 -9.894 1.00 96.25 111 LEU A N 1
ATOM 823 C CA . LEU A 1 111 ? 17.530 -6.032 -10.648 1.00 96.25 111 LEU A CA 1
ATOM 824 C C . LEU A 1 111 ? 16.513 -5.899 -11.784 1.00 96.25 111 LEU A C 1
ATOM 826 O O . LEU A 1 111 ? 16.042 -4.795 -12.045 1.00 96.25 111 LEU A O 1
ATOM 830 N N . ALA A 1 112 ? 16.129 -7.010 -12.419 1.00 95.62 112 ALA A N 1
ATOM 831 C CA . ALA A 1 112 ? 15.129 -7.007 -13.483 1.00 95.62 112 ALA A CA 1
ATOM 832 C C . ALA A 1 112 ? 13.766 -6.501 -12.981 1.00 95.62 112 ALA A C 1
ATOM 834 O O . ALA A 1 112 ? 13.145 -5.661 -13.631 1.00 95.62 112 ALA A O 1
ATOM 835 N N . ALA A 1 113 ? 13.333 -6.935 -11.791 1.00 95.75 113 ALA A N 1
ATOM 836 C CA . ALA A 1 113 ? 12.094 -6.460 -11.179 1.00 95.75 113 ALA A CA 1
ATOM 837 C C . ALA A 1 113 ? 12.163 -4.967 -10.832 1.00 95.75 113 ALA A C 1
ATOM 839 O O . ALA A 1 113 ? 11.218 -4.226 -11.107 1.00 95.75 113 ALA A O 1
ATOM 840 N N . LEU A 1 114 ? 13.289 -4.510 -10.266 1.00 96.00 114 LEU A N 1
ATOM 841 C CA . LEU A 1 114 ? 13.492 -3.091 -9.966 1.00 96.00 114 LEU A CA 1
ATOM 842 C C . LEU A 1 114 ? 13.484 -2.238 -11.244 1.00 96.00 114 LEU A C 1
ATOM 844 O O . LEU A 1 114 ? 12.841 -1.189 -11.275 1.00 96.00 114 LEU A O 1
ATOM 848 N N . ALA A 1 115 ? 14.155 -2.687 -12.304 1.00 95.12 115 ALA A N 1
ATOM 849 C CA . ALA A 1 115 ? 14.176 -1.993 -13.587 1.00 95.12 115 ALA A CA 1
ATOM 850 C C . ALA A 1 115 ? 12.771 -1.926 -14.200 1.00 95.12 115 ALA A C 1
ATOM 852 O O . ALA A 1 115 ? 12.343 -0.866 -14.651 1.00 95.12 115 ALA A O 1
ATOM 853 N N . TRP A 1 116 ? 12.018 -3.030 -14.142 1.00 94.94 116 TRP A N 1
ATOM 854 C CA . TRP A 1 116 ? 10.671 -3.133 -14.700 1.00 94.94 116 TRP A CA 1
ATOM 855 C C . TRP A 1 116 ? 9.687 -2.131 -14.077 1.00 94.94 116 TRP A C 1
ATOM 857 O O . TRP A 1 116 ? 8.917 -1.507 -14.812 1.00 94.94 116 TRP A O 1
ATOM 867 N N . ILE A 1 117 ? 9.732 -1.929 -12.755 1.00 95.00 117 ILE A N 1
ATOM 868 C CA . ILE A 1 117 ? 8.871 -0.948 -12.068 1.00 95.00 117 ILE A CA 1
ATOM 869 C C . ILE A 1 117 ? 9.366 0.501 -12.185 1.00 95.00 117 ILE A C 1
ATOM 871 O O . ILE A 1 117 ? 8.575 1.417 -11.982 1.00 95.00 117 ILE A O 1
ATOM 875 N N . SER A 1 118 ? 10.651 0.723 -12.487 1.00 93.06 118 SER A N 1
ATOM 876 C CA . SER A 1 118 ? 11.278 2.057 -12.436 1.00 93.06 118 SER A CA 1
ATOM 877 C C . SER A 1 118 ? 11.305 2.795 -13.778 1.00 93.06 118 SER A C 1
ATOM 879 O O . SER A 1 118 ? 11.751 3.942 -13.832 1.00 93.06 118 SER A O 1
ATOM 881 N N . VAL A 1 119 ? 10.837 2.169 -14.865 1.00 93.94 119 VAL A N 1
ATOM 882 C CA . VAL A 1 119 ? 10.796 2.797 -16.196 1.00 93.94 119 VAL A CA 1
ATOM 883 C C . VAL A 1 119 ? 9.975 4.099 -16.135 1.00 93.94 119 VAL A C 1
ATOM 885 O O . VAL A 1 119 ? 8.828 4.051 -15.683 1.00 93.94 119 VAL A O 1
ATOM 888 N N . PRO A 1 120 ? 10.493 5.251 -16.619 1.00 93.06 120 PRO A N 1
ATOM 889 C CA . PRO A 1 120 ? 9.796 6.539 -16.524 1.00 93.06 120 PRO A CA 1
ATOM 890 C C . PRO A 1 120 ? 8.369 6.525 -17.082 1.00 93.06 120 PRO A C 1
ATOM 892 O O . PRO A 1 120 ? 7.452 7.023 -16.434 1.00 93.06 120 PRO A O 1
ATOM 895 N N . THR A 1 121 ? 8.154 5.864 -18.222 1.00 95.31 121 THR A N 1
ATOM 896 C CA . THR A 1 121 ? 6.833 5.734 -18.864 1.00 95.31 121 THR A CA 1
ATOM 897 C C . THR A 1 121 ? 5.820 4.934 -18.03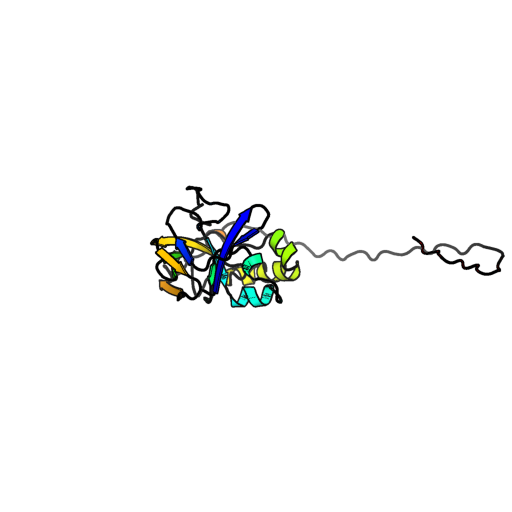8 1.00 95.31 121 THR A C 1
ATOM 899 O O . THR A 1 121 ? 4.625 4.998 -18.306 1.00 95.31 121 THR A O 1
ATOM 902 N N . ARG A 1 122 ? 6.266 4.197 -17.012 1.00 94.56 122 ARG A N 1
ATOM 903 C CA . ARG A 1 122 ? 5.417 3.396 -16.115 1.00 94.56 122 ARG A CA 1
ATOM 904 C C . ARG A 1 122 ? 5.174 4.048 -14.761 1.00 94.56 122 ARG A C 1
ATOM 906 O O . ARG A 1 122 ? 4.407 3.501 -13.973 1.00 94.56 122 ARG A O 1
ATOM 913 N N . ARG A 1 123 ? 5.764 5.215 -14.482 1.00 92.75 123 ARG A N 1
ATOM 914 C CA . ARG A 1 123 ? 5.509 5.957 -13.235 1.00 92.75 123 ARG A CA 1
ATOM 915 C C . ARG A 1 123 ? 4.010 6.166 -12.960 1.00 92.75 123 ARG A C 1
ATOM 917 O O . ARG A 1 123 ? 3.611 5.905 -11.826 1.00 92.75 123 ARG A O 1
ATOM 924 N N . PRO A 1 124 ? 3.154 6.503 -13.952 1.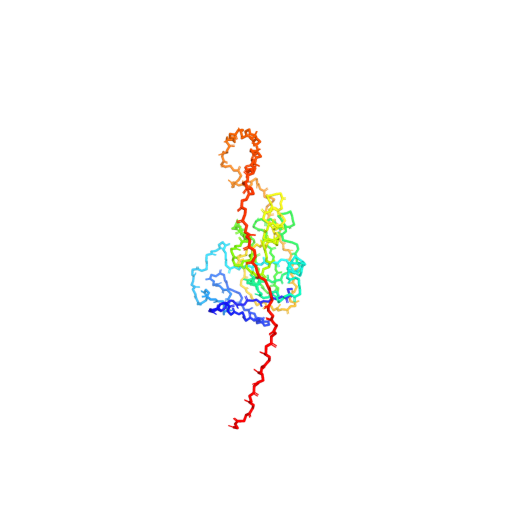00 94.81 124 PRO A N 1
ATOM 925 C CA . PRO A 1 124 ? 1.714 6.639 -13.717 1.00 94.81 124 PRO A CA 1
ATOM 926 C C . PRO A 1 124 ? 1.026 5.339 -13.279 1.00 94.81 124 PRO A C 1
ATOM 928 O O . PRO A 1 124 ? 0.009 5.395 -12.596 1.00 94.81 124 PRO A O 1
ATOM 931 N N . LEU A 1 125 ? 1.586 4.173 -13.621 1.00 96.25 125 LEU A N 1
ATOM 932 C CA . LEU A 1 125 ? 1.043 2.864 -13.242 1.00 96.25 125 LEU A CA 1
ATOM 933 C C . LEU A 1 125 ? 1.314 2.511 -11.776 1.00 96.25 125 LEU A C 1
ATOM 935 O O . LEU A 1 125 ? 0.689 1.595 -11.255 1.00 96.25 125 LEU A O 1
ATOM 939 N N . ARG A 1 126 ? 2.265 3.200 -11.119 1.00 97.12 126 ARG A N 1
ATOM 940 C CA . ARG A 1 126 ? 2.609 3.009 -9.698 1.00 97.12 126 ARG A CA 1
ATOM 941 C C . ARG A 1 126 ? 2.818 1.536 -9.330 1.00 97.12 126 ARG A C 1
ATOM 943 O O . ARG A 1 126 ? 2.368 1.066 -8.291 1.00 97.12 126 ARG A O 1
ATOM 950 N N . LEU A 1 127 ? 3.554 0.810 -10.176 1.00 96.94 127 LEU A N 1
ATOM 951 C CA . LEU A 1 127 ? 3.768 -0.641 -10.054 1.00 96.94 127 LEU A CA 1
ATOM 952 C C . LEU A 1 127 ? 4.465 -1.052 -8.749 1.00 96.94 127 LEU A C 1
ATOM 954 O O . LEU A 1 127 ? 4.303 -2.173 -8.281 1.00 96.94 127 LEU A O 1
ATOM 958 N N . ARG A 1 128 ? 5.238 -0.151 -8.134 1.00 97.19 128 ARG A N 1
ATOM 959 C CA . ARG A 1 128 ? 5.788 -0.377 -6.794 1.00 97.19 128 ARG A CA 1
ATOM 960 C C . ARG A 1 128 ? 4.708 -0.309 -5.712 1.00 97.19 128 ARG A C 1
ATOM 962 O O . ARG A 1 128 ? 4.834 -0.997 -4.705 1.00 97.19 128 ARG A O 1
ATOM 969 N N . GLY A 1 129 ? 3.698 0.531 -5.891 1.00 97.56 129 GLY A N 1
ATOM 970 C CA . GLY A 1 129 ? 2.707 0.884 -4.889 1.00 97.56 129 GLY A CA 1
ATOM 971 C C . GLY A 1 129 ? 2.576 2.395 -4.709 1.00 97.56 129 GLY A C 1
ATOM 972 O O . GLY A 1 129 ? 3.133 3.183 -5.472 1.00 97.56 129 GLY A O 1
ATOM 973 N N . ILE A 1 130 ? 1.850 2.789 -3.667 1.00 97.81 130 ILE A N 1
ATOM 974 C CA . ILE A 1 130 ? 1.620 4.182 -3.269 1.00 97.81 130 ILE A CA 1
ATOM 975 C C . ILE A 1 130 ? 1.689 4.330 -1.752 1.00 97.81 130 ILE A C 1
ATOM 977 O O . ILE A 1 130 ? 1.748 3.345 -1.009 1.00 97.81 130 ILE A O 1
ATOM 981 N N . HIS A 1 131 ? 1.636 5.578 -1.301 1.00 97.81 131 HIS A N 1
ATOM 982 C CA . HIS A 1 131 ? 1.435 5.904 0.096 1.00 97.81 131 HIS A CA 1
ATOM 983 C C . HIS A 1 131 ? -0.001 6.359 0.364 1.00 97.81 131 HIS A C 1
ATOM 985 O O . HIS A 1 131 ? -0.612 7.085 -0.423 1.00 97.81 131 HIS A O 1
ATOM 991 N N . PHE A 1 132 ? -0.513 5.942 1.518 1.00 97.25 132 PHE A N 1
ATOM 992 C CA . PHE A 1 132 ? -1.767 6.425 2.073 1.00 97.25 132 PHE A CA 1
ATOM 993 C C . PHE A 1 132 ? -1.515 7.163 3.381 1.00 97.25 132 PHE A C 1
ATOM 995 O O . PHE A 1 132 ? -0.606 6.817 4.143 1.00 97.25 132 PHE A O 1
ATOM 1002 N N . ARG A 1 133 ? -2.403 8.111 3.670 1.00 95.75 133 ARG A N 1
ATOM 1003 C CA . ARG A 1 133 ? -2.655 8.602 5.025 1.00 95.75 133 ARG A CA 1
ATOM 1004 C C . ARG A 1 133 ? -4.057 8.240 5.478 1.00 95.75 133 ARG A C 1
ATOM 1006 O O . ARG A 1 133 ? -4.958 8.077 4.659 1.00 95.75 133 ARG A O 1
ATOM 1013 N N . VAL A 1 134 ? -4.250 8.123 6.782 1.00 96.69 134 VAL A N 1
ATOM 1014 C CA . VAL A 1 134 ? -5.546 7.794 7.376 1.00 96.69 134 VAL A CA 1
ATOM 1015 C C . VAL A 1 134 ? -6.372 9.074 7.496 1.00 96.69 134 VAL A C 1
ATOM 1017 O O . VAL A 1 134 ? -6.152 9.891 8.386 1.00 96.69 134 VAL A O 1
ATOM 1020 N N . ALA A 1 135 ? -7.344 9.251 6.603 1.00 96.12 135 ALA A N 1
ATOM 1021 C CA . ALA A 1 135 ? -8.296 10.359 6.661 1.00 96.12 135 ALA A CA 1
ATOM 1022 C C . ALA A 1 135 ? -9.352 10.135 7.757 1.00 96.12 135 ALA A C 1
ATOM 1024 O O . ALA A 1 135 ? -9.699 11.066 8.487 1.00 96.12 135 ALA A O 1
ATOM 1025 N N . GLY A 1 136 ? -9.809 8.891 7.929 1.00 97.12 136 GLY A N 1
ATOM 1026 C CA . GLY A 1 136 ? -10.754 8.475 8.968 1.00 97.12 136 GLY A CA 1
ATOM 1027 C C . GLY A 1 136 ? -10.271 7.207 9.679 1.00 97.12 136 GLY A C 1
ATOM 1028 O O . GLY A 1 136 ? -10.003 6.217 8.991 1.00 97.12 136 GLY A O 1
ATOM 1029 N N . PRO A 1 137 ? -10.132 7.216 11.021 1.00 97.69 137 PRO A N 1
ATOM 1030 C CA . PRO A 1 137 ? -9.688 6.046 11.772 1.00 97.69 137 PRO A CA 1
ATOM 1031 C C . PRO A 1 137 ? -10.705 4.909 11.665 1.00 97.69 137 PRO A C 1
ATOM 1033 O O . PRO A 1 137 ? -11.899 5.145 11.495 1.00 97.69 137 PRO A O 1
ATOM 1036 N N . GLY A 1 138 ? -10.234 3.673 11.801 1.00 98.19 138 GLY A N 1
ATOM 1037 C CA . GLY A 1 138 ? -11.109 2.512 11.723 1.00 98.19 138 GLY A CA 1
ATOM 1038 C C . GLY A 1 138 ? -10.366 1.188 11.771 1.00 98.19 138 GLY A C 1
ATOM 1039 O O . GLY A 1 138 ? -9.152 1.119 11.566 1.00 98.19 138 GLY A O 1
ATOM 1040 N N . ARG A 1 139 ? -11.112 0.122 12.058 1.00 98.31 139 ARG A N 1
ATOM 1041 C CA . ARG A 1 139 ? -10.596 -1.247 12.025 1.00 98.31 139 ARG A CA 1
ATOM 1042 C C . ARG A 1 139 ? -10.517 -1.743 10.584 1.00 98.31 139 ARG A C 1
ATOM 1044 O O . ARG A 1 139 ? -11.465 -1.565 9.820 1.00 98.31 139 ARG A O 1
ATOM 1051 N N . VAL A 1 140 ? -9.407 -2.393 10.254 1.00 98.44 140 VAL A N 1
ATOM 1052 C CA . VAL A 1 140 ? -9.186 -3.090 8.984 1.00 98.44 140 VAL A CA 1
ATOM 1053 C C . VAL A 1 140 ? -8.760 -4.529 9.253 1.00 98.44 140 VAL A C 1
ATOM 1055 O O . VAL A 1 140 ? -8.016 -4.792 10.196 1.00 98.44 140 VAL A O 1
ATOM 1058 N N . ALA A 1 141 ? -9.223 -5.461 8.433 1.00 98.44 141 ALA A N 1
ATOM 1059 C CA . ALA A 1 141 ? -8.954 -6.888 8.537 1.00 98.44 141 ALA A CA 1
ATOM 1060 C C . ALA A 1 141 ? -8.703 -7.515 7.164 1.00 98.44 141 ALA A C 1
ATOM 1062 O O . ALA A 1 141 ? -9.247 -7.084 6.145 1.00 98.44 141 ALA A O 1
ATOM 1063 N N . VAL A 1 142 ? -7.859 -8.546 7.120 1.00 98.56 142 VAL A N 1
ATOM 1064 C CA . VAL A 1 142 ? -7.665 -9.341 5.903 1.00 98.56 142 VAL A CA 1
ATOM 1065 C C . VAL A 1 142 ? -9.027 -9.865 5.438 1.00 98.56 142 VAL A C 1
ATOM 1067 O O . VAL A 1 142 ? -9.820 -10.347 6.239 1.00 98.56 142 VAL A O 1
ATOM 1070 N N . GLY A 1 143 ? -9.315 -9.723 4.143 1.00 98.25 143 GLY A N 1
ATOM 1071 C CA . GLY A 1 143 ? -10.633 -9.998 3.566 1.00 98.25 143 GLY A CA 1
ATOM 1072 C C . GLY A 1 143 ? -11.531 -8.768 3.399 1.00 98.25 143 GLY A C 1
ATOM 1073 O O . GLY A 1 143 ? -12.431 -8.810 2.566 1.00 98.25 143 GLY A O 1
ATOM 1074 N N . ASP A 1 144 ? -11.251 -7.644 4.070 1.00 98.12 144 ASP A N 1
ATOM 1075 C CA . ASP A 1 144 ? -12.125 -6.465 4.006 1.00 98.12 144 ASP A CA 1
ATOM 1076 C C . ASP A 1 144 ? -12.295 -5.915 2.581 1.00 98.12 144 ASP A C 1
ATOM 1078 O O . ASP A 1 144 ? -11.322 -5.861 1.813 1.00 98.12 144 ASP A O 1
ATOM 1082 N N . PRO A 1 145 ? -13.494 -5.427 2.216 1.00 97.06 145 PRO A N 1
ATOM 1083 C CA . PRO A 1 145 ? -13.711 -4.808 0.920 1.00 97.06 145 PRO A CA 1
ATOM 1084 C C . PRO A 1 145 ? -12.880 -3.529 0.788 1.00 97.06 145 PRO A C 1
ATOM 1086 O O . PRO A 1 145 ? -12.714 -2.762 1.738 1.00 97.06 145 PRO A O 1
ATOM 1089 N N . VAL A 1 146 ? -12.383 -3.297 -0.424 1.00 97.94 146 VAL A N 1
ATOM 1090 C CA . VAL A 1 146 ? -11.641 -2.091 -0.800 1.00 97.94 146 VAL A CA 1
ATOM 1091 C C . VAL A 1 146 ? -12.478 -1.358 -1.837 1.00 97.94 146 VAL A C 1
ATOM 1093 O O . VAL A 1 146 ? -12.780 -1.919 -2.887 1.00 97.94 146 VAL A O 1
ATOM 1096 N N . LYS A 1 147 ? -12.903 -0.130 -1.534 1.00 97.94 147 LYS A N 1
ATOM 1097 C CA . LYS A 1 147 ? -13.788 0.653 -2.406 1.00 97.94 147 LYS A CA 1
ATOM 1098 C C . LYS A 1 147 ? -13.261 2.070 -2.561 1.00 97.94 147 LYS A C 1
ATOM 1100 O O . LYS A 1 147 ? -13.024 2.745 -1.562 1.00 97.94 147 LYS A O 1
ATOM 1105 N N . ILE A 1 148 ? -13.131 2.534 -3.800 1.00 98.12 148 ILE A N 1
ATOM 1106 C CA . ILE A 1 148 ? -12.899 3.954 -4.073 1.00 98.12 148 ILE A CA 1
ATOM 1107 C C . ILE A 1 148 ? -14.169 4.711 -3.678 1.00 98.12 148 ILE A C 1
ATOM 1109 O O . ILE A 1 148 ? -15.260 4.374 -4.130 1.00 98.12 148 ILE A O 1
ATOM 1113 N N . VAL A 1 149 ? -14.020 5.700 -2.804 1.00 97.75 149 VAL A N 1
ATOM 1114 C CA . VAL A 1 149 ? -15.099 6.586 -2.351 1.00 97.75 149 VAL A CA 1
ATOM 1115 C C . VAL A 1 149 ? -15.147 7.830 -3.226 1.00 97.75 149 VAL A C 1
ATOM 1117 O O . VAL A 1 149 ? -16.216 8.230 -3.672 1.00 97.75 149 VAL A O 1
ATOM 1120 N N . SER A 1 150 ? -13.987 8.417 -3.509 1.00 96.38 150 SER A N 1
ATOM 1121 C CA . SER A 1 150 ? -13.853 9.526 -4.447 1.00 96.38 150 SER A CA 1
ATOM 1122 C C . SER A 1 150 ? -12.496 9.454 -5.134 1.00 96.38 150 SER A C 1
ATOM 1124 O O . SER A 1 150 ? -11.517 8.970 -4.567 1.00 96.38 150 SER A O 1
ATOM 1126 N N . ARG A 1 151 ? -12.425 9.950 -6.365 1.00 92.19 151 ARG A N 1
ATOM 1127 C CA . ARG A 1 151 ? -11.171 10.043 -7.116 1.00 92.19 151 ARG A CA 1
ATOM 1128 C C . ARG A 1 151 ? -10.488 11.398 -6.924 1.00 92.19 151 ARG A C 1
ATOM 1130 O O . ARG A 1 151 ? -9.687 11.763 -7.756 1.00 92.19 151 ARG A O 1
ATOM 1137 N N . GLY A 1 152 ? -10.789 12.145 -5.859 1.00 71.94 152 GLY A N 1
ATOM 1138 C CA . GLY A 1 152 ? -10.275 13.510 -5.692 1.00 71.94 152 GLY A CA 1
ATOM 1139 C C . GLY A 1 152 ? -10.652 14.439 -6.864 1.00 71.94 152 GLY A C 1
ATOM 1140 O O . GLY A 1 152 ? -11.399 14.041 -7.762 1.00 71.94 152 GLY A O 1
ATOM 1141 N N . PRO A 1 153 ? -10.179 15.694 -6.868 1.00 67.56 153 PRO A N 1
ATOM 1142 C CA . PRO A 1 153 ? -10.187 16.491 -8.088 1.00 67.56 153 PRO A CA 1
ATOM 1143 C C . PRO A 1 153 ? -9.278 15.819 -9.129 1.00 67.56 153 PRO A C 1
ATOM 1145 O O . PRO A 1 153 ? -8.230 15.273 -8.775 1.00 67.56 153 PRO A O 1
ATOM 1148 N N . ALA A 1 154 ? -9.672 15.844 -10.408 1.00 55.12 154 ALA A N 1
ATOM 1149 C CA . ALA A 1 154 ? -8.793 15.411 -11.493 1.00 55.12 154 ALA A CA 1
ATOM 1150 C C . ALA A 1 154 ? -7.449 16.134 -11.338 1.00 55.12 154 ALA A C 1
ATOM 1152 O O . ALA A 1 154 ? -7.429 17.355 -11.176 1.00 55.12 154 ALA A O 1
ATOM 1153 N N . ALA A 1 155 ? -6.347 15.383 -11.297 1.00 53.62 155 ALA A N 1
ATOM 1154 C CA . ALA A 1 155 ? -5.037 15.968 -11.066 1.00 53.62 155 ALA A CA 1
ATOM 1155 C C . ALA A 1 155 ? -4.777 17.065 -12.112 1.00 53.62 155 ALA A C 1
ATOM 1157 O O . ALA A 1 155 ? -4.733 16.784 -13.310 1.00 53.62 155 ALA A O 1
ATOM 1158 N N . GLY A 1 156 ? -4.598 18.309 -11.656 1.00 47.97 156 GLY A N 1
ATOM 1159 C CA . GLY A 1 156 ? -3.841 19.293 -12.424 1.00 47.97 156 GLY A CA 1
ATOM 1160 C C . GLY A 1 156 ? -2.419 18.765 -12.669 1.00 47.97 156 GLY A C 1
ATOM 1161 O O . GLY A 1 156 ? -2.003 17.815 -11.995 1.00 47.97 156 GLY A O 1
ATOM 1162 N N . PRO A 1 157 ? -1.682 19.328 -13.640 1.00 41.28 157 PRO A N 1
ATOM 1163 C CA . PRO A 1 157 ? -0.343 18.858 -13.973 1.00 41.28 157 PRO A CA 1
ATOM 1164 C C . PRO A 1 157 ? 0.526 18.774 -12.714 1.00 41.28 157 PRO A C 1
ATOM 1166 O O . PRO A 1 157 ? 0.530 19.678 -11.882 1.00 41.28 157 PRO A O 1
ATOM 1169 N N . ASP A 1 158 ? 1.216 17.644 -12.575 1.00 44.81 158 ASP A N 1
ATOM 1170 C CA . ASP A 1 158 ? 2.140 17.359 -11.483 1.00 44.81 158 ASP A CA 1
ATOM 1171 C C . ASP A 1 158 ? 3.194 18.484 -11.387 1.00 44.81 158 ASP A C 1
ATOM 1173 O O . ASP A 1 158 ? 3.975 18.652 -12.327 1.00 44.81 158 ASP A O 1
ATOM 1177 N N . PRO A 1 159 ? 3.252 19.261 -10.288 1.00 40.00 159 PRO A N 1
ATOM 1178 C CA . PRO A 1 159 ? 4.235 20.333 -10.141 1.00 40.00 159 PRO A CA 1
ATOM 1179 C C . PRO A 1 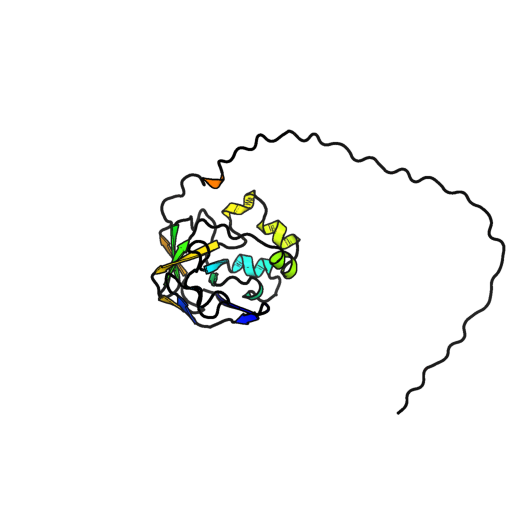159 ? 5.678 19.810 -10.051 1.00 40.00 159 PRO A C 1
ATOM 1181 O O . PRO A 1 159 ? 6.610 20.594 -10.188 1.00 40.00 159 PRO A O 1
ATOM 1184 N N . SER A 1 160 ? 5.899 18.496 -9.894 1.00 42.84 160 SER A N 1
ATOM 1185 C CA . SER A 1 160 ? 7.237 17.896 -10.007 1.00 42.84 160 SER A CA 1
ATOM 1186 C C . SER A 1 160 ? 7.719 17.709 -11.456 1.00 42.84 160 SER A C 1
ATOM 1188 O O . SER A 1 160 ? 8.856 17.294 -11.673 1.00 42.84 160 SER A O 1
ATOM 1190 N N . ALA A 1 161 ? 6.889 18.043 -12.455 1.00 43.62 161 ALA A N 1
ATOM 1191 C CA . ALA A 1 161 ? 7.269 18.075 -13.870 1.00 43.62 161 ALA A CA 1
ATOM 1192 C C . ALA A 1 161 ? 7.822 19.438 -14.333 1.00 43.62 161 ALA A C 1
ATOM 1194 O O . ALA A 1 161 ? 8.169 19.584 -15.505 1.00 43.62 161 ALA A O 1
ATOM 1195 N N . GLN A 1 162 ? 7.923 20.429 -13.442 1.00 39.19 162 GLN A N 1
ATOM 1196 C CA . GLN A 1 162 ? 8.515 21.733 -13.739 1.00 39.19 162 GLN A CA 1
ATOM 1197 C C . GLN A 1 162 ? 9.806 21.950 -12.949 1.00 39.19 162 GLN A C 1
ATOM 1199 O O . GLN A 1 162 ? 9.894 22.837 -12.113 1.00 39.19 162 GLN A O 1
ATOM 1204 N N . GLU A 1 163 ? 10.837 21.174 -13.272 1.00 35.69 163 GLU A N 1
ATOM 1205 C CA . GLU A 1 163 ? 12.193 21.717 -13.269 1.00 35.69 163 GLU A CA 1
ATOM 1206 C C . GLU A 1 163 ? 12.860 21.384 -14.603 1.00 35.69 163 GLU A C 1
ATOM 1208 O O . GLU A 1 163 ? 12.904 20.242 -15.063 1.00 35.69 163 GLU A O 1
ATOM 1213 N N . SER A 1 164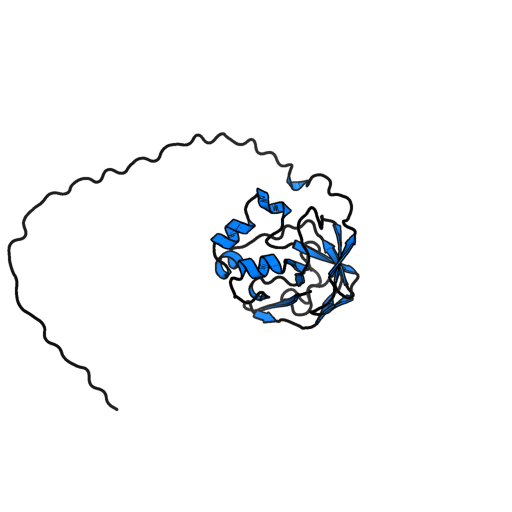 ? 13.301 22.459 -15.244 1.00 46.09 164 SER A N 1
ATOM 1214 C CA . SER A 1 164 ? 14.024 22.537 -16.500 1.00 46.09 164 SER A CA 1
ATOM 1215 C C . SER A 1 164 ? 15.193 21.561 -16.566 1.00 46.09 164 SER A C 1
ATOM 1217 O O . SER A 1 164 ? 16.094 21.604 -15.730 1.00 46.09 164 SER A O 1
ATOM 1219 N N . LEU A 1 165 ? 15.245 20.778 -17.639 1.00 38.94 165 LEU A N 1
ATOM 1220 C CA . LEU A 1 165 ? 16.504 20.268 -18.161 1.00 38.94 165 LEU A CA 1
ATOM 1221 C C . LEU A 1 165 ? 16.559 20.599 -19.647 1.00 38.94 165 LEU A C 1
ATOM 1223 O O . LEU A 1 165 ? 16.057 19.854 -20.490 1.00 38.94 165 LEU A O 1
ATOM 1227 N N . ASP A 1 166 ? 17.209 21.724 -19.941 1.00 37.84 166 ASP A N 1
ATOM 1228 C CA . ASP A 1 166 ? 18.073 21.810 -21.110 1.00 37.84 166 ASP A CA 1
ATOM 1229 C C . ASP A 1 166 ? 18.937 20.545 -21.138 1.00 37.84 166 ASP A C 1
ATOM 1231 O O . ASP A 1 166 ? 19.834 20.339 -20.320 1.00 37.84 166 ASP A O 1
ATOM 1235 N N . PHE A 1 167 ? 18.587 19.635 -22.039 1.00 34.38 167 PHE A N 1
ATOM 1236 C CA . PHE A 1 167 ? 19.290 18.381 -22.234 1.00 34.38 167 PHE A CA 1
ATOM 1237 C C . PHE A 1 167 ? 20.455 18.664 -23.190 1.00 34.38 167 PHE A C 1
ATOM 1239 O O . PHE A 1 167 ? 20.200 18.969 -24.361 1.00 34.38 167 PHE A O 1
ATOM 1246 N N . PRO A 1 168 ? 21.734 18.568 -22.781 1.00 35.06 168 PRO A N 1
ATOM 1247 C CA . PRO A 1 168 ? 22.802 18.608 -23.762 1.00 35.06 168 PRO A CA 1
ATOM 1248 C C . PRO A 1 168 ? 22.678 17.359 -24.642 1.00 35.06 168 PRO A C 1
ATOM 1250 O O . PRO A 1 168 ? 22.584 16.231 -24.150 1.00 35.06 168 PRO A O 1
ATOM 1253 N N . ARG A 1 169 ? 22.660 17.560 -25.965 1.00 34.62 169 ARG A N 1
ATOM 1254 C CA . ARG A 1 169 ? 22.775 16.480 -26.953 1.00 34.62 169 ARG A CA 1
ATOM 1255 C C . ARG A 1 169 ? 24.076 15.716 -26.691 1.00 34.62 169 ARG A C 1
ATOM 1257 O O . ARG A 1 169 ? 25.145 16.178 -27.080 1.00 34.62 169 ARG A O 1
ATOM 1264 N N . LEU A 1 170 ? 23.998 14.536 -26.077 1.00 35.09 170 LEU A N 1
ATOM 1265 C CA . LEU A 1 170 ? 25.107 13.587 -26.109 1.00 35.09 170 LEU A CA 1
ATOM 1266 C C . LEU A 1 170 ? 25.156 12.952 -27.502 1.00 35.09 170 LEU A C 1
ATOM 1268 O O . LEU A 1 170 ? 24.295 12.153 -27.872 1.00 35.09 170 LEU A O 1
ATOM 1272 N N . ALA A 1 171 ? 26.175 13.318 -28.277 1.00 32.91 171 ALA A N 1
ATOM 1273 C CA . ALA A 1 171 ? 26.578 12.568 -29.454 1.00 32.91 171 ALA A CA 1
ATOM 1274 C C . ALA A 1 171 ? 27.088 11.182 -29.020 1.00 32.91 171 ALA A C 1
ATOM 1276 O O . ALA A 1 171 ? 27.914 11.067 -28.114 1.00 32.91 171 ALA A O 1
ATOM 1277 N N . CYS A 1 172 ? 26.595 10.126 -29.670 1.00 28.41 172 CYS A N 1
ATOM 1278 C CA . CYS A 1 172 ? 27.163 8.786 -29.548 1.00 28.41 172 CYS A CA 1
ATOM 1279 C C . CYS A 1 172 ? 28.614 8.793 -30.048 1.00 28.41 172 CYS A C 1
ATOM 1281 O O . CYS A 1 172 ? 28.854 9.056 -31.224 1.00 28.41 172 CYS A O 1
ATOM 1283 N N . ALA A 1 173 ? 29.566 8.449 -29.182 1.00 34.34 173 ALA A N 1
ATOM 1284 C CA . ALA A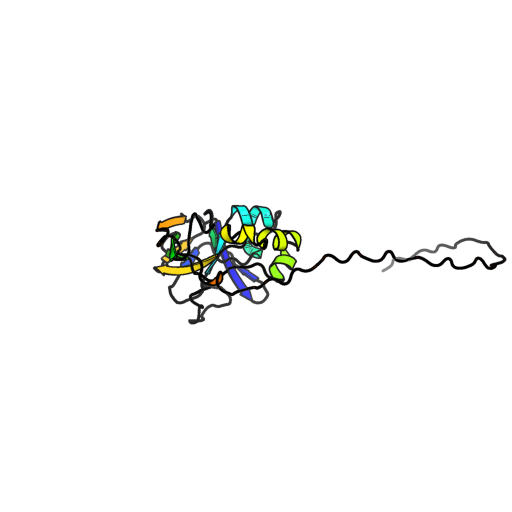 1 173 ? 30.914 8.072 -29.597 1.00 34.34 173 ALA A CA 1
ATOM 1285 C C . ALA A 1 173 ? 30.984 6.540 -29.769 1.00 34.34 173 ALA A C 1
ATOM 1287 O O . ALA A 1 173 ? 30.546 5.815 -28.870 1.00 34.34 173 ALA A O 1
ATOM 1288 N N . PRO A 1 174 ? 31.512 6.011 -30.888 1.00 33.84 174 PRO A N 1
ATOM 1289 C CA . PRO A 1 174 ? 31.703 4.575 -31.057 1.00 33.84 174 PRO A CA 1
ATOM 1290 C C . PRO A 1 174 ? 32.882 4.060 -30.212 1.00 33.84 174 PRO A C 1
ATOM 1292 O O . PRO A 1 174 ? 33.934 4.689 -30.118 1.00 33.84 174 PRO A O 1
ATOM 1295 N N . SER A 1 175 ? 32.694 2.884 -29.608 1.00 36.81 175 SER A N 1
ATOM 1296 C CA . SER A 1 175 ? 33.702 2.157 -28.823 1.00 36.81 175 SER A CA 1
ATOM 1297 C C . SER A 1 175 ? 34.928 1.762 -29.671 1.00 36.81 175 SER A C 1
ATOM 1299 O O . SER A 1 175 ? 34.754 1.270 -30.792 1.00 36.81 175 SER A O 1
ATOM 1301 N N . PRO A 1 176 ? 36.168 1.902 -29.157 1.00 39.00 176 PRO A N 1
ATOM 1302 C CA . PRO A 1 176 ? 37.347 1.371 -29.827 1.00 39.00 176 PRO A CA 1
ATOM 1303 C C . PRO A 1 176 ? 37.476 -0.146 -29.607 1.00 39.00 176 PRO A C 1
ATOM 1305 O O . PRO A 1 176 ? 37.533 -0.634 -28.479 1.00 39.00 176 PRO A O 1
ATOM 1308 N N . ARG A 1 177 ? 37.576 -0.889 -30.719 1.00 37.59 177 ARG A N 1
ATOM 1309 C CA . ARG A 1 177 ? 37.979 -2.304 -30.757 1.00 37.59 177 ARG A CA 1
ATOM 1310 C C . ARG A 1 177 ? 39.387 -2.451 -30.168 1.00 37.59 177 ARG A C 1
ATOM 1312 O O . ARG A 1 177 ? 40.331 -1.869 -30.702 1.00 37.59 177 ARG A O 1
ATOM 1319 N N . SER A 1 178 ? 39.548 -3.250 -29.117 1.00 37.59 178 SER A N 1
ATOM 1320 C CA . SER A 1 178 ? 40.871 -3.621 -28.614 1.00 37.59 178 SER A CA 1
ATOM 1321 C C . SER A 1 178 ? 41.551 -4.599 -29.582 1.00 37.59 178 SER A C 1
ATOM 1323 O O . SER A 1 178 ? 41.007 -5.643 -29.941 1.00 37.59 178 SER A O 1
ATOM 1325 N N . ARG A 1 179 ? 42.756 -4.232 -30.033 1.00 36.66 179 ARG A N 1
ATOM 1326 C CA . ARG A 1 179 ? 43.701 -5.125 -30.715 1.00 36.66 179 ARG A CA 1
ATOM 1327 C C . ARG A 1 179 ? 44.377 -6.006 -29.669 1.00 36.66 179 ARG A C 1
ATOM 1329 O O . ARG A 1 179 ? 44.916 -5.489 -28.696 1.00 36.66 179 ARG A O 1
ATOM 1336 N N . ILE A 1 180 ? 44.388 -7.310 -29.907 1.00 41.03 180 ILE A N 1
ATOM 1337 C CA . ILE A 1 180 ? 45.245 -8.267 -29.203 1.00 41.03 180 ILE A CA 1
ATOM 1338 C C . ILE A 1 180 ? 46.614 -8.245 -29.904 1.00 41.03 180 ILE A C 1
ATOM 1340 O O . ILE A 1 180 ? 46.645 -8.456 -31.119 1.00 41.03 180 ILE A O 1
ATOM 1344 N N . PRO A 1 181 ? 47.740 -7.994 -29.213 1.00 38.78 181 PRO A N 1
ATOM 1345 C CA . PRO A 1 181 ? 49.055 -8.253 -29.778 1.00 38.78 181 PRO A CA 1
ATOM 1346 C C . PRO A 1 181 ? 49.447 -9.725 -29.587 1.00 38.78 181 PRO A C 1
ATOM 1348 O O . PRO A 1 181 ? 49.295 -10.300 -28.510 1.00 38.78 181 PRO A O 1
ATOM 1351 N N . SER A 1 182 ? 49.948 -10.311 -30.673 1.00 36.97 182 SER A N 1
ATOM 1352 C CA . SER A 1 182 ? 50.504 -11.662 -30.765 1.00 36.97 182 SER A CA 1
ATOM 1353 C C . SER A 1 182 ? 51.788 -11.766 -29.934 1.00 36.97 182 SER A C 1
ATOM 1355 O O . SER A 1 182 ? 52.704 -10.968 -30.135 1.00 36.97 182 SER A O 1
ATOM 1357 N N . ALA A 1 183 ? 51.866 -12.736 -29.019 1.00 41.78 183 ALA A N 1
ATOM 1358 C CA . ALA A 1 183 ? 53.087 -13.068 -28.290 1.00 41.78 183 ALA A CA 1
ATOM 1359 C C . ALA A 1 183 ? 53.686 -14.370 -28.833 1.00 41.78 183 ALA A C 1
ATOM 1361 O O . ALA A 1 183 ? 52.984 -15.324 -29.163 1.00 41.78 183 ALA A O 1
ATOM 1362 N N . ASN A 1 184 ? 55.005 -14.322 -28.967 1.00 38.84 184 ASN A N 1
ATOM 1363 C CA . ASN A 1 184 ? 55.852 -15.166 -29.789 1.00 38.84 184 ASN A CA 1
ATOM 1364 C C . ASN A 1 184 ? 56.089 -16.555 -29.174 1.00 38.84 184 ASN A C 1
ATOM 1366 O O . ASN A 1 184 ? 56.179 -16.705 -27.957 1.00 38.84 184 ASN A O 1
ATOM 1370 N N . LEU A 1 185 ? 56.233 -17.549 -30.050 1.00 40.97 185 LEU A N 1
ATOM 1371 C CA . LEU A 1 185 ? 56.533 -18.948 -29.750 1.00 40.97 185 LEU A CA 1
ATOM 1372 C C . LEU A 1 185 ? 58.026 -19.096 -29.398 1.00 40.97 185 LEU A C 1
ATOM 1374 O O . LEU A 1 185 ? 58.881 -18.684 -30.180 1.00 40.97 185 LEU A O 1
ATOM 1378 N N . GLY A 1 186 ? 58.354 -19.706 -28.255 1.00 32.22 186 GLY A N 1
ATOM 1379 C CA . GLY A 1 186 ? 59.742 -19.937 -27.846 1.00 32.22 186 GLY A CA 1
ATOM 1380 C C . GLY A 1 186 ? 59.896 -21.062 -26.822 1.00 32.22 186 GLY A C 1
ATOM 1381 O O . GLY A 1 186 ? 59.797 -20.819 -25.629 1.00 32.22 186 GLY A O 1
ATOM 1382 N N . ALA A 1 187 ? 60.137 -22.268 -27.345 1.00 36.62 187 ALA A N 1
ATOM 1383 C CA . ALA A 1 187 ? 60.841 -23.422 -26.768 1.00 36.62 187 ALA A CA 1
ATOM 1384 C C . ALA A 1 187 ? 60.563 -23.850 -25.307 1.00 36.62 187 ALA A C 1
ATOM 1386 O O . ALA A 1 187 ? 61.087 -23.279 -24.356 1.00 36.62 187 ALA A O 1
ATOM 1387 N N . ILE A 1 188 ? 59.896 -25.001 -25.156 1.00 40.25 188 ILE A N 1
ATOM 1388 C CA . ILE A 1 188 ? 60.021 -25.860 -23.970 1.00 40.25 188 ILE A CA 1
ATOM 1389 C C . ILE A 1 188 ? 60.311 -27.282 -24.454 1.00 40.25 188 ILE A C 1
ATOM 1391 O O . ILE A 1 188 ? 59.494 -27.897 -25.138 1.00 40.25 188 ILE A O 1
ATOM 1395 N N . VAL A 1 189 ? 61.507 -27.773 -24.140 1.00 37.94 189 VAL A N 1
ATOM 1396 C CA . VAL A 1 189 ? 61.949 -29.145 -24.399 1.00 37.94 189 VAL A CA 1
ATOM 1397 C C . VAL A 1 189 ? 61.665 -29.986 -23.156 1.00 37.94 189 VAL A C 1
ATOM 1399 O O . VAL A 1 189 ? 62.134 -29.648 -22.077 1.00 37.94 189 VAL A O 1
ATOM 1402 N N . GLY A 1 190 ? 60.935 -31.086 -23.358 1.00 34.38 190 GLY A N 1
ATOM 1403 C CA . GLY A 1 190 ? 61.147 -32.382 -22.702 1.00 34.38 190 GLY A CA 1
ATOM 1404 C C . GLY A 1 190 ? 60.819 -32.526 -21.212 1.00 34.38 190 GLY A C 1
ATOM 1405 O O . GLY A 1 190 ? 61.596 -32.116 -20.362 1.00 34.38 190 GLY A O 1
ATOM 1406 N N . ALA A 1 191 ? 59.742 -33.257 -20.906 1.00 36.44 191 ALA A N 1
ATOM 1407 C CA . ALA A 1 191 ? 59.804 -34.608 -20.313 1.00 36.44 191 ALA A CA 1
ATOM 1408 C C . ALA A 1 191 ? 58.495 -34.973 -19.575 1.00 36.44 191 ALA A C 1
ATOM 1410 O O . ALA A 1 191 ? 58.019 -34.267 -18.693 1.00 36.44 191 ALA A O 1
ATOM 1411 N N . SER A 1 192 ? 57.946 -36.128 -19.941 1.00 37.75 192 SER A N 1
ATOM 1412 C CA . SER A 1 192 ? 56.978 -36.973 -19.217 1.00 37.75 192 SER A CA 1
ATOM 1413 C C . SER A 1 192 ? 57.602 -38.392 -19.208 1.00 37.75 192 SER A C 1
ATOM 1415 O O . SER A 1 192 ? 58.525 -38.576 -20.013 1.00 37.75 192 SER A O 1
ATOM 1417 N N . PRO A 1 193 ? 57.165 -39.414 -18.433 1.00 55.16 193 PRO A N 1
ATOM 1418 C CA . PRO A 1 193 ? 55.956 -39.568 -17.597 1.00 55.16 193 PRO A CA 1
ATOM 1419 C C . PRO A 1 193 ? 56.276 -40.099 -16.164 1.00 55.16 193 PRO A C 1
ATOM 1421 O O . PRO A 1 193 ? 57.443 -40.211 -15.808 1.00 55.16 193 PRO A O 1
ATOM 1424 N N . ASP A 1 194 ? 55.343 -40.256 -15.209 1.00 40.31 194 ASP A N 1
ATOM 1425 C CA . ASP A 1 194 ? 54.520 -41.471 -14.969 1.00 40.31 194 ASP A CA 1
ATOM 1426 C C . ASP A 1 194 ? 53.575 -41.299 -13.722 1.00 40.31 194 ASP A C 1
ATOM 1428 O O . ASP A 1 194 ? 53.632 -40.253 -13.070 1.00 40.31 194 ASP A O 1
ATOM 1432 N N . PRO A 1 195 ? 52.667 -42.255 -13.377 1.00 55.97 195 PRO A N 1
ATOM 1433 C CA . PRO A 1 195 ? 51.267 -41.983 -12.995 1.00 55.97 195 PRO A CA 1
ATOM 1434 C C . PRO A 1 195 ? 50.941 -42.251 -11.484 1.00 55.97 195 PRO A C 1
ATOM 1436 O O . PRO A 1 195 ? 51.853 -42.430 -10.674 1.00 55.97 195 PRO A O 1
ATOM 1439 N N . PRO A 1 196 ? 49.658 -42.227 -11.029 1.00 51.66 196 PRO A N 1
ATOM 1440 C CA . PRO A 1 196 ? 49.286 -41.804 -9.674 1.00 51.66 196 PRO A CA 1
ATOM 1441 C C . PRO A 1 196 ? 49.254 -42.936 -8.636 1.00 51.66 196 PRO A C 1
ATOM 1443 O O . PRO A 1 196 ? 48.888 -44.073 -8.934 1.00 51.66 196 PRO A O 1
ATOM 1446 N N . ARG A 1 197 ? 49.487 -42.590 -7.360 1.00 47.38 197 ARG A N 1
ATOM 1447 C CA . ARG A 1 197 ? 49.118 -43.442 -6.217 1.00 47.38 197 ARG A CA 1
ATOM 1448 C C . ARG A 1 197 ? 47.960 -42.842 -5.417 1.00 47.38 197 ARG A C 1
ATOM 1450 O O . ARG A 1 197 ? 48.060 -41.759 -4.852 1.00 47.38 197 ARG A O 1
ATOM 1457 N N . ARG A 1 198 ? 46.864 -43.609 -5.383 1.00 52.88 198 ARG A N 1
ATOM 1458 C CA . ARG A 1 198 ? 45.773 -43.559 -4.398 1.00 52.88 198 ARG A CA 1
ATOM 1459 C C . ARG A 1 198 ? 46.309 -43.849 -2.992 1.00 52.88 198 ARG A C 1
ATOM 1461 O O . ARG A 1 198 ? 47.231 -44.646 -2.870 1.00 52.88 198 ARG A O 1
ATOM 1468 N N . ASN A 1 199 ? 45.657 -43.285 -1.975 1.00 47.50 199 ASN A N 1
ATOM 1469 C CA . ASN A 1 199 ? 45.255 -43.937 -0.715 1.00 47.50 199 ASN A CA 1
ATOM 1470 C C . ASN A 1 199 ? 44.333 -42.946 0.026 1.00 47.50 199 ASN A C 1
ATOM 1472 O O . ASN A 1 199 ? 44.709 -41.804 0.250 1.00 47.50 199 ASN A O 1
ATOM 1476 N N . ALA A 1 200 ? 43.029 -43.211 0.119 1.00 49.47 200 ALA A N 1
ATOM 1477 C CA . ALA A 1 200 ? 42.384 -44.079 1.111 1.00 49.47 200 ALA A CA 1
ATOM 1478 C C . ALA A 1 200 ? 42.419 -43.465 2.524 1.00 49.47 200 ALA A C 1
ATOM 1480 O O . ALA A 1 200 ? 43.464 -43.371 3.159 1.00 49.47 200 ALA A O 1
ATOM 1481 N N . ALA A 1 201 ? 41.233 -43.050 2.976 1.00 53.06 201 ALA A N 1
ATOM 1482 C CA . ALA A 1 201 ? 40.918 -42.683 4.351 1.00 53.06 201 ALA A CA 1
ATOM 1483 C C . ALA A 1 201 ? 41.133 -43.859 5.320 1.00 53.06 201 ALA A C 1
ATOM 1485 O O . ALA A 1 201 ? 41.170 -45.016 4.890 1.00 53.06 201 ALA A O 1
ATOM 1486 N N . PRO A 1 202 ? 41.084 -43.582 6.631 1.00 59.53 202 PRO A N 1
ATOM 1487 C CA . PRO A 1 202 ? 40.299 -44.460 7.481 1.00 59.53 202 PRO A CA 1
ATOM 1488 C C . PRO A 1 202 ? 39.302 -43.717 8.376 1.00 59.53 202 PRO A C 1
ATOM 1490 O O . PRO A 1 202 ? 39.536 -42.625 8.888 1.00 59.53 202 PRO A O 1
ATOM 1493 N N . VAL A 1 203 ? 38.174 -44.402 8.530 1.00 49.25 203 VAL A N 1
ATOM 1494 C CA . VAL A 1 203 ? 37.108 -44.242 9.518 1.00 49.25 203 VAL A CA 1
ATOM 1495 C C . VAL A 1 203 ? 37.560 -44.815 10.870 1.00 49.25 203 VAL A C 1
ATOM 1497 O O . VAL A 1 203 ? 38.242 -45.839 10.898 1.00 49.25 203 VAL A O 1
ATOM 1500 N N . GLY A 1 204 ? 37.074 -44.227 11.968 1.00 51.38 204 GLY A N 1
ATOM 1501 C CA . GLY A 1 204 ? 37.014 -44.825 13.315 1.00 51.38 204 GLY A CA 1
ATOM 1502 C C . GLY A 1 204 ? 37.605 -43.904 14.387 1.00 51.38 204 GLY A C 1
ATOM 1503 O O . GLY A 1 204 ? 38.660 -43.328 14.158 1.00 51.38 204 GLY A O 1
ATOM 1504 N N . ARG A 1 205 ? 37.016 -43.704 15.567 1.00 49.50 205 ARG A N 1
ATOM 1505 C CA . ARG A 1 205 ? 35.824 -44.234 16.250 1.00 49.50 205 ARG A CA 1
ATOM 1506 C C . ARG A 1 205 ? 35.275 -43.129 17.151 1.00 49.50 205 ARG A C 1
ATOM 1508 O O . ARG A 1 205 ? 36.095 -42.282 17.568 1.00 49.50 205 ARG A O 1
#